Protein AF-A0A210R244-F1 (afdb_monomer)

Sequence (212 aa):
MIRLSGTNVIRLLCTNVISLSGTIVIRLSGTNIIRLSGTKTLSLSGTNEISMSGTKVSRLSDTKVIRLSSTNVIRLSGTNAKRLSRTKVKRLSGTNVISLSGTNVIRLSGTNAISLSGTNVISLSGTKVIRLSGTNEISLSGTNVIRLSGTNAISLSGTNVISLSGTNVISLSGTKVIRLSGTNVISLSGTNVISLSGTKVIRLSGTNVFSL

Foldseek 3Di:
DDEDEEEDEDEDEDEDEDAYEEEYEYEYEDEYEYEYEYEYEYEYEYEYEYEYEDEYEYEYEEEYEYEYEYEYEYEYEYEYEYDYEEEYEYEYEEEYEEEYEEEYEDEYEYAYEYAYEYEYEYAYEEEYEYHYEYEYEEEYEYEYEEEYEEEYEEEYEYAYEYEYEYEYEYEYEEHYEYEDYYAYEYEDEYAYEYEDDYHYDYHDDYHYHYDD

Nearest PDB structures (foldseek):
  8vbb-assembly1_A  TM=2.930E-01  e=1.837E+00  Escherichia coli ETEC H10407
  5awg-assembly2_F  TM=1.358E-01  e=2.195E+00  Escherichia coli K-12

Organism: Mizuhopecten yessoensis (NCBI:txid6573)

Mean predicted aligned error: 9.53 Å

InterPro domains:
  IPR032675 Leucine-rich repeat domain superfamily [G3DSA:3.80.10.10] (1-212)

Structure (mmCIF, N/CA/C/O backbone):
data_AF-A0A210R244-F1
#
_entry.id   AF-A0A210R244-F1
#
loop_
_atom_site.group_PDB
_atom_site.id
_atom_site.type_symbol
_atom_site.label_atom_id
_atom_site.label_alt_id
_atom_site.label_comp_id
_atom_site.label_asym_id
_atom_site.label_entity_id
_atom_site.label_seq_id
_atom_site.pdbx_PDB_ins_code
_atom_site.Cartn_x
_atom_site.Cartn_y
_atom_site.Cartn_z
_atom_site.occupancy
_atom_site.B_iso_or_equiv
_atom_site.auth_seq_id
_atom_site.auth_comp_id
_atom_site.auth_asym_id
_atom_site.auth_atom_id
_atom_site.pdbx_PDB_model_num
ATOM 1 N N . MET A 1 1 ? 21.978 -1.835 -33.613 1.00 59.47 1 MET A N 1
ATOM 2 C CA . MET A 1 1 ? 21.879 -0.954 -32.422 1.00 59.47 1 MET A CA 1
ATOM 3 C C . MET A 1 1 ? 21.485 0.437 -32.893 1.00 59.47 1 MET A C 1
ATOM 5 O O . MET A 1 1 ? 22.191 0.973 -33.732 1.00 59.47 1 MET A O 1
ATOM 9 N N . ILE A 1 2 ? 20.385 1.015 -32.396 1.00 67.06 2 ILE A N 1
ATOM 10 C CA . ILE A 1 2 ? 19.947 2.365 -32.810 1.00 67.06 2 ILE A CA 1
ATOM 11 C C . ILE A 1 2 ? 20.332 3.380 -31.723 1.00 67.06 2 ILE A C 1
ATOM 13 O O . ILE A 1 2 ? 19.931 3.225 -30.562 1.00 67.06 2 ILE A O 1
ATOM 17 N N . ARG A 1 3 ? 21.113 4.407 -32.095 1.00 71.50 3 ARG A N 1
ATOM 18 C CA . ARG A 1 3 ? 21.523 5.527 -31.228 1.00 71.50 3 ARG A CA 1
ATOM 19 C C . ARG A 1 3 ? 21.078 6.842 -31.860 1.00 71.50 3 ARG A C 1
ATOM 21 O O . ARG A 1 3 ? 21.504 7.143 -32.964 1.00 71.50 3 ARG A O 1
ATOM 28 N N . LEU A 1 4 ? 20.235 7.608 -31.166 1.00 64.06 4 LEU A N 1
ATOM 29 C CA . LEU A 1 4 ? 19.771 8.920 -31.638 1.00 64.06 4 LEU A CA 1
ATOM 30 C C . LEU A 1 4 ? 19.843 9.951 -30.506 1.00 64.06 4 LEU A C 1
ATOM 32 O O . LEU A 1 4 ? 19.564 9.624 -29.342 1.00 64.06 4 LEU A O 1
ATOM 36 N N . SER A 1 5 ? 20.194 11.183 -30.873 1.00 70.94 5 SER A N 1
ATOM 37 C CA . SER A 1 5 ? 20.272 12.360 -30.001 1.00 70.94 5 SER A CA 1
ATOM 38 C C . SER A 1 5 ? 19.472 13.530 -30.579 1.00 70.94 5 SER A C 1
ATOM 40 O O . SER A 1 5 ? 19.342 13.646 -31.794 1.00 70.94 5 SER A O 1
ATOM 42 N N . GLY A 1 6 ? 18.944 14.399 -29.713 1.00 64.19 6 GLY A N 1
ATOM 43 C CA . GLY A 1 6 ? 18.157 15.576 -30.111 1.00 64.19 6 GLY A CA 1
ATOM 44 C C . GLY A 1 6 ? 16.644 15.328 -30.123 1.00 64.19 6 GLY A C 1
ATOM 45 O O . GLY A 1 6 ? 16.166 14.356 -29.527 1.00 64.19 6 GLY A O 1
ATOM 46 N N . THR A 1 7 ? 15.887 16.212 -30.779 1.00 63.19 7 THR A N 1
ATOM 47 C CA . THR A 1 7 ? 14.422 16.110 -30.884 1.00 63.19 7 THR A CA 1
ATOM 48 C C . THR A 1 7 ? 14.038 15.133 -31.985 1.00 63.19 7 THR A C 1
ATOM 50 O O . THR A 1 7 ? 14.239 15.419 -33.158 1.00 63.19 7 THR A O 1
ATOM 53 N N . ASN A 1 8 ? 13.492 13.974 -31.612 1.00 61.41 8 ASN A N 1
ATOM 54 C CA . ASN A 1 8 ? 13.154 12.915 -32.565 1.00 61.41 8 ASN A CA 1
ATOM 55 C C . ASN A 1 8 ? 11.720 12.397 -32.351 1.00 61.41 8 ASN A C 1
ATOM 57 O O . ASN A 1 8 ? 11.258 12.263 -31.212 1.00 61.41 8 ASN A O 1
ATOM 61 N N . VAL A 1 9 ? 11.042 12.039 -33.445 1.00 64.19 9 VAL A N 1
ATOM 62 C CA . VAL A 1 9 ? 9.780 11.280 -33.438 1.00 64.19 9 VAL A CA 1
ATOM 63 C C . VAL A 1 9 ? 10.028 9.965 -34.160 1.00 64.19 9 VAL A C 1
ATOM 65 O O . VAL A 1 9 ? 10.388 9.959 -35.332 1.00 64.19 9 VAL A O 1
ATOM 68 N N . ILE A 1 10 ? 9.896 8.843 -33.449 1.00 63.22 10 ILE A N 1
ATOM 69 C CA . ILE A 1 10 ? 10.328 7.535 -33.961 1.00 63.22 10 ILE A CA 1
ATOM 70 C C . ILE A 1 10 ? 9.207 6.506 -33.808 1.00 63.22 10 ILE A C 1
ATOM 72 O O . ILE A 1 10 ? 8.622 6.351 -32.729 1.00 63.22 10 ILE A O 1
ATOM 76 N N . ARG A 1 11 ? 8.963 5.749 -34.884 1.00 66.62 11 ARG A N 1
ATOM 77 C CA . ARG A 1 11 ? 8.118 4.552 -34.894 1.00 66.62 11 ARG A CA 1
ATOM 78 C C . ARG A 1 11 ? 8.939 3.370 -35.391 1.00 66.62 11 ARG A C 1
ATOM 80 O O . ARG A 1 11 ? 9.412 3.389 -36.519 1.00 66.62 11 ARG A O 1
ATOM 87 N N . LEU A 1 12 ? 9.081 2.345 -34.558 1.00 61.25 12 LEU A N 1
ATOM 88 C CA . LEU A 1 12 ? 9.761 1.105 -34.929 1.00 61.25 12 LEU A CA 1
ATOM 89 C C . LEU A 1 12 ? 8.856 -0.081 -34.601 1.00 61.25 12 LEU A C 1
ATOM 91 O O . LEU A 1 12 ? 8.240 -0.131 -33.534 1.00 61.25 12 LEU A O 1
ATOM 95 N N . LEU A 1 13 ? 8.788 -1.020 -35.539 1.00 57.28 13 LEU A N 1
ATOM 96 C CA . LEU A 1 13 ? 8.117 -2.306 -35.404 1.00 57.28 13 LEU A CA 1
ATOM 97 C C . LEU A 1 13 ? 9.195 -3.363 -35.645 1.00 57.28 13 LEU A C 1
ATOM 99 O O . LEU A 1 13 ? 9.576 -3.483 -36.798 1.00 57.28 13 LEU A O 1
ATOM 103 N N . CYS A 1 14 ? 9.746 -4.002 -34.599 1.00 52.84 14 CYS A N 1
ATOM 104 C CA . CYS A 1 14 ? 10.651 -5.179 -34.634 1.00 52.84 14 CYS A CA 1
ATOM 105 C C . CYS A 1 14 ? 11.379 -5.361 -33.282 1.00 52.84 14 CYS A C 1
ATOM 107 O O . CYS A 1 14 ? 11.346 -4.465 -32.435 1.00 52.84 14 CYS A O 1
ATOM 109 N N . THR A 1 15 ? 12.092 -6.484 -33.114 1.00 57.12 15 THR A N 1
ATOM 110 C CA . THR A 1 15 ? 13.037 -6.719 -32.008 1.00 57.12 15 THR A CA 1
ATOM 111 C C . THR A 1 15 ? 14.215 -5.756 -32.087 1.00 57.12 15 THR A C 1
ATOM 113 O O . THR A 1 15 ? 14.979 -5.794 -33.048 1.00 57.12 15 THR A O 1
ATOM 116 N N . ASN A 1 16 ? 14.384 -4.892 -31.084 1.00 63.84 16 ASN A N 1
ATOM 117 C CA . ASN A 1 16 ? 15.417 -3.859 -31.124 1.00 63.84 16 ASN A CA 1
ATOM 118 C C . ASN A 1 16 ? 16.119 -3.643 -29.774 1.00 63.84 16 ASN A C 1
ATOM 120 O O . ASN A 1 16 ? 15.507 -3.685 -28.703 1.00 63.84 16 ASN A O 1
ATOM 124 N N . VAL A 1 17 ? 17.411 -3.299 -29.851 1.00 66.81 17 VAL A N 1
ATOM 125 C CA . VAL A 1 17 ? 18.184 -2.697 -28.751 1.00 66.81 17 VAL A CA 1
ATOM 126 C C . VAL A 1 17 ? 18.377 -1.214 -29.050 1.00 66.81 17 VAL A C 1
ATOM 128 O O . VAL A 1 17 ? 19.034 -0.840 -30.032 1.00 66.81 17 VAL A O 1
ATOM 131 N N . ILE A 1 18 ? 17.783 -0.369 -28.205 1.00 68.62 18 ILE A N 1
ATOM 132 C CA . ILE A 1 18 ? 17.619 1.061 -28.480 1.00 68.62 18 ILE A CA 1
ATOM 133 C C . ILE A 1 18 ? 18.186 1.907 -27.330 1.00 68.62 18 ILE A C 1
ATOM 135 O O . ILE A 1 18 ? 17.798 1.753 -26.168 1.00 68.62 18 ILE A O 1
ATOM 139 N N . SER A 1 19 ? 19.073 2.854 -27.663 1.00 71.25 19 SER A N 1
ATOM 140 C CA . SER A 1 19 ? 19.657 3.812 -26.715 1.00 71.25 19 SER A CA 1
ATOM 141 C C . SER A 1 19 ? 19.424 5.241 -27.189 1.00 71.25 19 SER A C 1
ATOM 143 O O . SER A 1 19 ? 19.958 5.645 -28.216 1.00 71.25 19 SER A O 1
ATOM 145 N N . LEU A 1 20 ? 18.672 6.034 -26.424 1.00 67.62 20 LEU A N 1
ATOM 146 C CA . LEU A 1 20 ? 18.251 7.364 -26.876 1.00 67.62 20 LEU A CA 1
ATOM 147 C C . LEU A 1 20 ? 18.461 8.445 -25.810 1.00 67.62 20 LEU A C 1
ATOM 149 O O . LEU A 1 20 ? 18.115 8.227 -24.640 1.00 67.62 20 LEU A O 1
ATOM 153 N N . SER A 1 21 ? 18.879 9.644 -26.226 1.00 70.88 21 SER A N 1
ATOM 154 C CA . SER A 1 21 ? 19.072 10.831 -25.370 1.00 70.88 21 SER A CA 1
ATOM 155 C C . SER A 1 21 ? 18.384 12.084 -25.940 1.00 70.88 21 SER A C 1
ATOM 157 O O . SER A 1 21 ? 18.315 12.259 -27.151 1.00 70.88 21 SER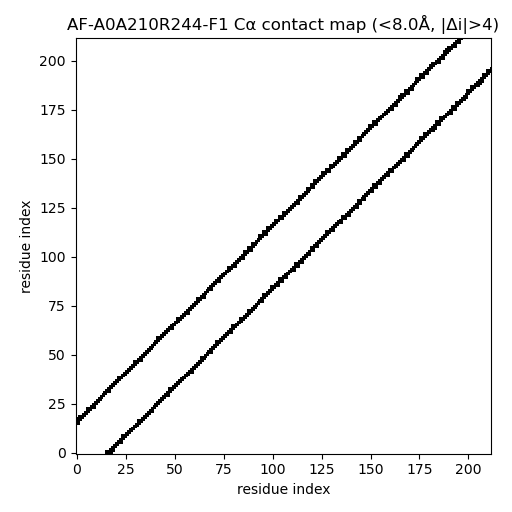 A O 1
ATOM 159 N N . GLY A 1 22 ? 17.856 12.954 -25.070 1.00 62.56 22 GLY A N 1
ATOM 160 C CA . GLY A 1 22 ? 17.167 14.199 -25.464 1.00 62.56 22 GLY A CA 1
ATOM 161 C C . GLY A 1 22 ? 15.642 14.151 -25.301 1.00 62.56 22 GLY A C 1
ATOM 162 O O . GLY A 1 22 ? 15.122 13.277 -24.594 1.00 62.56 22 GLY A O 1
ATOM 163 N N . THR A 1 23 ? 14.934 15.090 -25.939 1.00 61.19 23 THR A N 1
ATOM 164 C CA . THR A 1 23 ? 13.462 15.187 -25.925 1.00 61.19 23 THR A CA 1
ATOM 165 C C . THR A 1 23 ? 12.872 14.331 -27.035 1.00 61.19 23 THR A C 1
A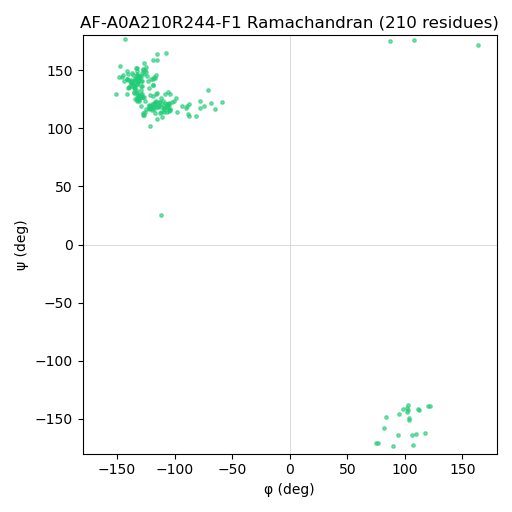TOM 167 O O . THR A 1 23 ? 13.052 14.628 -28.209 1.00 61.19 23 THR A O 1
ATOM 170 N N . ILE A 1 24 ? 12.200 13.231 -26.689 1.00 60.50 24 ILE A N 1
ATOM 171 C CA . ILE A 1 24 ? 11.782 12.238 -27.691 1.00 60.50 24 ILE A CA 1
ATOM 172 C C . ILE A 1 24 ? 10.373 11.724 -27.401 1.00 60.50 24 ILE A C 1
ATOM 174 O O . ILE A 1 24 ? 10.067 11.370 -26.257 1.00 60.50 24 ILE A O 1
ATOM 178 N N . VAL A 1 25 ? 9.559 11.626 -28.457 1.00 62.47 25 VAL A N 1
ATOM 179 C CA . VAL A 1 25 ? 8.246 10.965 -28.464 1.00 62.47 25 VAL A CA 1
ATOM 180 C C . VAL A 1 25 ? 8.363 9.665 -29.256 1.00 62.47 25 VAL A C 1
ATOM 182 O O . VAL A 1 25 ? 8.763 9.678 -30.420 1.00 62.47 25 VAL A O 1
ATOM 185 N N . ILE A 1 26 ? 8.052 8.526 -28.628 1.00 65.56 26 ILE A N 1
ATOM 186 C CA . ILE A 1 26 ? 8.254 7.210 -29.259 1.00 65.56 26 ILE A CA 1
ATOM 187 C C . ILE A 1 26 ? 7.056 6.297 -29.041 1.00 65.56 26 ILE A C 1
ATOM 189 O O . ILE A 1 26 ? 6.529 6.186 -27.926 1.00 65.56 26 ILE A O 1
ATOM 193 N N . ARG A 1 27 ? 6.697 5.577 -30.110 1.00 64.69 27 ARG A N 1
ATOM 194 C CA . ARG A 1 27 ? 5.807 4.417 -30.068 1.00 64.69 27 ARG A CA 1
ATOM 195 C C . ARG A 1 27 ? 6.549 3.171 -30.550 1.00 64.69 27 ARG A C 1
ATOM 197 O O . ARG A 1 27 ? 6.986 3.135 -31.698 1.00 64.69 27 ARG A O 1
ATOM 204 N N . LEU A 1 28 ? 6.668 2.163 -29.682 1.00 64.31 28 LEU A N 1
ATOM 205 C CA . LEU A 1 28 ? 7.272 0.864 -30.020 1.00 64.31 28 LEU A CA 1
ATOM 206 C C . LEU A 1 28 ? 6.304 -0.284 -29.715 1.00 64.31 28 LEU A C 1
ATOM 208 O O . LEU A 1 28 ? 5.525 -0.224 -28.754 1.00 64.31 28 LEU A O 1
ATOM 212 N N . SER A 1 29 ? 6.396 -1.344 -30.510 1.00 66.06 29 SER A N 1
ATOM 213 C CA . SER A 1 29 ? 5.729 -2.624 -30.264 1.00 66.06 29 SER A CA 1
ATOM 214 C C . SER A 1 29 ? 6.679 -3.788 -30.545 1.00 66.06 29 SER A C 1
ATOM 216 O O . SER A 1 29 ? 7.524 -3.688 -31.435 1.00 66.06 29 SER A O 1
ATOM 218 N N . GLY A 1 30 ? 6.527 -4.882 -29.797 1.00 63.78 30 GLY A N 1
ATOM 219 C CA . GLY A 1 30 ? 7.364 -6.084 -29.899 1.00 63.78 30 GLY A CA 1
ATOM 220 C C . GLY A 1 30 ? 8.288 -6.263 -28.692 1.00 63.78 30 GLY A C 1
ATOM 221 O O . GLY A 1 30 ? 8.067 -5.645 -27.647 1.00 63.78 30 GLY A O 1
ATOM 222 N N . THR A 1 31 ? 9.315 -7.105 -28.833 1.00 62.22 31 THR A N 1
ATOM 223 C CA . THR A 1 31 ? 10.288 -7.390 -27.767 1.00 62.22 31 THR A CA 1
ATOM 224 C C . THR A 1 31 ? 11.447 -6.400 -27.816 1.00 62.22 31 THR A C 1
ATOM 226 O O . THR A 1 31 ? 12.228 -6.424 -28.764 1.00 62.22 31 THR A O 1
ATOM 229 N N . ASN A 1 32 ? 11.587 -5.520 -26.818 1.00 62.31 32 ASN A N 1
ATOM 230 C CA . ASN A 1 32 ? 12.643 -4.499 -26.838 1.00 62.31 32 ASN A CA 1
ATOM 231 C C . ASN A 1 32 ? 13.416 -4.386 -25.520 1.00 62.31 32 ASN A C 1
ATOM 233 O O . ASN A 1 32 ? 12.845 -4.466 -24.428 1.00 62.31 32 ASN A O 1
ATOM 237 N N . ILE A 1 33 ? 14.709 -4.072 -25.649 1.00 65.31 33 ILE A N 1
ATOM 238 C CA . ILE A 1 33 ? 15.571 -3.627 -24.547 1.00 65.31 33 ILE A CA 1
ATOM 239 C C . ILE A 1 33 ? 15.875 -2.144 -24.760 1.00 65.31 33 ILE A C 1
ATOM 241 O O . ILE A 1 33 ? 16.491 -1.744 -25.754 1.00 65.31 33 ILE A O 1
ATOM 245 N N . ILE A 1 34 ? 15.404 -1.308 -23.833 1.00 66.31 34 ILE A N 1
ATOM 246 C CA . ILE A 1 34 ? 15.319 0.140 -24.036 1.00 66.31 34 ILE A CA 1
ATOM 247 C C . ILE A 1 34 ? 16.038 0.900 -22.914 1.00 66.31 34 ILE A C 1
ATOM 249 O O . ILE A 1 34 ? 15.671 0.811 -21.736 1.00 66.31 34 ILE A O 1
ATOM 253 N N . ARG A 1 35 ? 17.009 1.747 -23.291 1.00 65.44 35 ARG A N 1
ATOM 254 C CA . ARG A 1 35 ? 17.695 2.679 -22.379 1.00 65.44 35 ARG A CA 1
ATOM 255 C C . ARG A 1 35 ? 17.441 4.133 -22.776 1.00 65.44 35 ARG A C 1
ATOM 257 O O . ARG A 1 35 ? 17.765 4.557 -23.885 1.00 65.44 35 ARG A O 1
ATOM 264 N N . LEU A 1 36 ? 16.871 4.919 -21.857 1.00 65.69 36 LEU A N 1
ATOM 265 C CA . LEU A 1 36 ? 16.420 6.292 -22.136 1.00 65.69 36 LEU A CA 1
ATOM 266 C C . LEU A 1 36 ? 16.905 7.312 -21.095 1.00 65.69 36 LEU A C 1
ATOM 268 O O . LEU A 1 36 ? 16.535 7.206 -19.922 1.00 65.69 36 LEU A O 1
ATOM 272 N N . SER A 1 37 ? 17.568 8.385 -21.538 1.00 64.12 37 SER A N 1
ATOM 273 C CA . SER A 1 37 ? 17.882 9.587 -20.733 1.00 64.12 37 SER A CA 1
ATOM 274 C C . SER A 1 37 ? 17.224 10.857 -21.310 1.00 64.12 37 SER A C 1
ATOM 276 O O . SER A 1 37 ? 17.083 10.963 -22.527 1.00 64.12 37 SER A O 1
ATOM 278 N N . GLY A 1 38 ? 16.780 11.792 -20.455 1.00 59.50 38 GLY A N 1
ATOM 279 C CA . GLY A 1 38 ? 16.117 13.059 -20.849 1.00 59.50 38 GLY A CA 1
ATOM 280 C C . GLY A 1 38 ? 14.599 13.104 -20.588 1.00 59.50 38 GLY A C 1
ATOM 281 O O . GLY A 1 38 ? 14.066 12.189 -19.959 1.00 59.50 38 GLY A O 1
ATOM 282 N N . THR A 1 39 ? 13.899 14.144 -21.058 1.00 50.66 39 THR A N 1
ATOM 283 C CA . THR A 1 39 ? 12.434 14.325 -20.901 1.00 50.66 39 THR A CA 1
ATOM 284 C C . THR A 1 39 ? 11.679 13.639 -22.036 1.00 50.66 39 THR A C 1
ATOM 286 O O . THR A 1 39 ? 11.934 13.926 -23.201 1.00 50.66 39 THR A O 1
ATOM 289 N N . LYS A 1 40 ? 10.784 12.686 -21.735 1.00 62.34 40 LYS A N 1
ATOM 290 C CA . LYS A 1 40 ? 10.164 11.833 -22.775 1.00 62.34 40 LYS A CA 1
ATOM 291 C C . LYS A 1 40 ? 8.710 11.475 -22.490 1.00 62.34 40 LYS A C 1
ATOM 293 O O . LYS A 1 40 ? 8.353 11.203 -21.339 1.00 62.34 40 LYS A O 1
ATOM 298 N N . THR A 1 41 ? 7.921 11.363 -23.558 1.00 57.31 41 THR A N 1
ATOM 299 C CA . THR A 1 41 ? 6.603 10.713 -23.570 1.00 57.31 41 THR A CA 1
ATOM 300 C C . THR A 1 41 ? 6.704 9.391 -24.328 1.00 57.31 41 THR A C 1
ATOM 302 O O . THR A 1 41 ? 7.281 9.310 -25.413 1.00 57.31 41 THR A O 1
ATOM 305 N N . LEU A 1 42 ? 6.207 8.314 -23.714 1.00 64.19 42 LEU A N 1
ATOM 306 C CA . LEU A 1 42 ? 6.444 6.959 -24.211 1.00 64.19 42 LEU A CA 1
ATOM 307 C C . LEU A 1 42 ? 5.171 6.110 -24.205 1.00 64.19 42 LEU A C 1
ATOM 309 O O . LEU A 1 42 ? 4.501 5.992 -23.172 1.00 64.19 42 LEU A O 1
ATOM 313 N N . SER A 1 43 ? 4.891 5.468 -25.342 1.00 62.41 43 SER A N 1
ATOM 314 C CA . SER A 1 43 ? 3.864 4.433 -25.470 1.00 62.41 43 SER A CA 1
ATOM 315 C C . SER A 1 43 ? 4.488 3.131 -25.973 1.00 62.41 43 SER A C 1
ATOM 317 O O . SER A 1 43 ? 5.041 3.092 -27.069 1.00 62.41 43 SER A O 1
ATOM 319 N N . LEU A 1 44 ? 4.420 2.068 -25.163 1.00 62.72 44 LEU A N 1
ATOM 320 C CA . LEU A 1 44 ? 4.968 0.752 -25.522 1.00 62.72 44 LEU A CA 1
ATOM 321 C C . LEU A 1 44 ? 3.932 -0.352 -25.337 1.00 62.72 44 LEU A C 1
ATOM 323 O O . LEU A 1 44 ? 3.259 -0.390 -24.301 1.00 62.72 44 LEU A O 1
ATOM 327 N N . SER A 1 45 ? 3.928 -1.302 -26.265 1.00 60.28 45 SER A N 1
ATOM 328 C CA . SER A 1 45 ? 3.193 -2.576 -26.193 1.00 60.28 45 SER A CA 1
ATOM 329 C C . SER A 1 45 ? 4.153 -3.759 -26.391 1.00 60.28 45 SER A C 1
ATOM 331 O O . SER A 1 45 ? 5.215 -3.585 -26.991 1.00 60.28 45 SER A O 1
ATOM 333 N N . GLY A 1 46 ? 3.825 -4.931 -25.841 1.00 58.50 46 GLY A N 1
ATOM 334 C CA . GLY A 1 46 ? 4.672 -6.135 -25.876 1.00 58.50 46 GLY A CA 1
ATOM 335 C C . GLY A 1 46 ? 5.661 -6.277 -24.705 1.00 58.50 46 GLY A C 1
ATOM 336 O O . GLY A 1 46 ? 5.644 -5.489 -23.750 1.00 58.50 46 GLY A O 1
ATOM 337 N N . THR A 1 47 ? 6.537 -7.285 -24.778 1.00 56.31 47 THR A N 1
ATOM 338 C CA . THR A 1 47 ? 7.500 -7.641 -23.717 1.00 56.31 47 THR A CA 1
ATOM 339 C C . THR A 1 47 ? 8.701 -6.704 -23.722 1.00 56.31 47 THR A C 1
ATOM 341 O O . THR A 1 47 ? 9.436 -6.634 -24.701 1.00 56.31 47 THR A O 1
ATOM 344 N N . ASN A 1 48 ? 8.922 -5.951 -22.643 1.00 59.56 48 ASN A N 1
ATOM 345 C CA . ASN A 1 48 ? 9.986 -4.943 -22.632 1.00 59.56 48 ASN A CA 1
ATOM 346 C C . ASN A 1 48 ? 10.781 -4.921 -21.322 1.00 59.56 48 ASN A C 1
ATOM 348 O O . ASN A 1 48 ? 10.199 -4.912 -20.231 1.00 59.56 48 ASN A O 1
ATOM 352 N N . GLU A 1 49 ? 12.100 -4.776 -21.453 1.00 61.69 49 GLU A N 1
ATOM 353 C CA . GLU A 1 49 ? 13.000 -4.402 -20.362 1.00 61.69 49 GLU A CA 1
ATOM 354 C C . GLU A 1 49 ? 13.422 -2.942 -20.513 1.00 61.69 49 GLU A C 1
ATOM 356 O O . GLU A 1 49 ? 13.981 -2.527 -21.533 1.00 61.69 49 GLU A O 1
ATOM 361 N N . ILE A 1 50 ? 13.105 -2.128 -19.502 1.00 65.00 50 ILE A N 1
ATOM 362 C CA . ILE A 1 50 ? 13.180 -0.673 -19.636 1.00 65.00 50 ILE A CA 1
ATOM 363 C C . ILE A 1 50 ? 13.942 -0.049 -18.464 1.00 65.00 50 ILE A C 1
ATOM 365 O O . ILE A 1 50 ? 13.541 -0.155 -17.300 1.00 65.00 50 ILE A O 1
ATOM 369 N N . SER A 1 51 ? 15.000 0.698 -18.794 1.00 64.62 51 SER A N 1
ATOM 370 C CA . SER A 1 51 ? 15.760 1.527 -17.853 1.00 64.62 51 SER A CA 1
ATOM 371 C C . SER A 1 51 ? 15.689 3.003 -18.245 1.00 64.62 51 SER A C 1
ATOM 373 O O . SER A 1 51 ? 16.103 3.390 -19.343 1.00 64.62 51 SER A O 1
ATOM 375 N N . MET A 1 52 ? 15.194 3.859 -17.342 1.00 65.19 52 MET A N 1
ATOM 376 C CA . MET A 1 52 ? 14.941 5.276 -17.654 1.00 65.19 52 MET A CA 1
ATOM 377 C C . MET A 1 52 ? 15.399 6.237 -16.537 1.00 65.19 52 MET A C 1
ATOM 379 O O . MET A 1 52 ? 15.146 5.986 -15.359 1.00 65.19 52 MET A O 1
ATOM 383 N N . SER A 1 53 ? 15.979 7.388 -16.923 1.00 62.34 53 SER A N 1
ATOM 384 C CA . SER A 1 53 ? 16.322 8.531 -16.040 1.00 62.34 53 SER A CA 1
ATOM 385 C C . SER A 1 53 ? 15.829 9.892 -16.590 1.00 62.34 53 SER A C 1
ATOM 387 O O . SER A 1 53 ? 15.842 10.091 -17.806 1.00 62.34 53 SER A O 1
ATOM 389 N N . GLY A 1 54 ? 15.368 10.813 -15.727 1.00 58.09 54 GLY A N 1
ATOM 390 C CA . GLY A 1 54 ? 14.755 12.121 -16.089 1.00 58.09 54 GLY A CA 1
ATOM 391 C C . GLY A 1 54 ? 13.227 12.204 -15.863 1.00 58.09 54 GLY A C 1
ATOM 392 O O . GLY A 1 54 ? 12.628 11.199 -15.484 1.00 58.09 54 GLY A O 1
ATOM 393 N N . THR A 1 55 ? 12.585 13.360 -16.073 1.00 52.44 55 THR A N 1
ATOM 394 C CA . THR A 1 55 ? 11.128 13.577 -15.849 1.00 52.44 55 THR A CA 1
ATOM 395 C C . THR A 1 55 ? 10.280 13.002 -16.985 1.00 52.44 55 THR A C 1
ATOM 397 O O . THR A 1 55 ? 10.527 13.334 -18.146 1.00 52.44 55 THR A O 1
ATOM 400 N N . LYS A 1 56 ? 9.317 12.103 -16.697 1.00 63.03 56 LYS A N 1
ATOM 401 C CA . LYS A 1 56 ? 8.610 11.353 -17.765 1.00 63.03 56 LYS A CA 1
ATOM 402 C C . LYS A 1 56 ? 7.148 11.002 -17.479 1.00 63.03 56 LYS A C 1
ATOM 404 O O . LYS A 1 56 ? 6.745 10.774 -16.334 1.00 63.03 56 LYS A O 1
ATOM 409 N N . VAL A 1 57 ? 6.396 10.855 -18.576 1.00 55.94 57 VAL A N 1
ATOM 410 C CA . VAL A 1 57 ? 5.033 10.300 -18.629 1.00 55.94 57 VAL A CA 1
ATOM 411 C C . VAL A 1 57 ? 5.047 9.052 -19.511 1.00 55.94 57 VAL A C 1
ATOM 413 O O . VAL A 1 57 ? 5.551 9.078 -20.636 1.00 55.94 57 VAL A O 1
ATOM 416 N N . SER A 1 58 ? 4.538 7.924 -19.013 1.00 63.44 58 SER A N 1
ATOM 417 C CA . SER A 1 58 ? 4.564 6.663 -19.772 1.00 63.44 58 SER A CA 1
ATOM 418 C C . SER A 1 58 ? 3.276 5.854 -19.637 1.00 63.44 58 SER A C 1
ATOM 420 O O . SER A 1 58 ? 2.761 5.654 -18.531 1.00 63.44 58 SER A O 1
ATOM 422 N N . ARG A 1 59 ? 2.796 5.340 -20.778 1.00 58.88 59 ARG A N 1
ATOM 423 C CA . ARG A 1 59 ? 1.682 4.389 -20.882 1.00 58.88 59 ARG A CA 1
ATOM 424 C C . ARG A 1 59 ? 2.196 3.080 -21.465 1.00 58.88 59 ARG A C 1
ATOM 426 O O . ARG A 1 59 ? 2.757 3.057 -22.556 1.00 58.88 59 ARG A O 1
ATOM 433 N N . LEU A 1 60 ? 1.991 1.992 -20.739 1.00 62.28 60 LEU A N 1
ATOM 434 C CA . LEU A 1 60 ? 2.611 0.708 -21.043 1.00 62.28 60 LEU A CA 1
ATOM 435 C C . LEU A 1 60 ? 1.604 -0.428 -20.781 1.00 62.28 60 LEU A C 1
ATOM 437 O O . LEU A 1 60 ? 1.023 -0.477 -19.699 1.00 62.28 60 LEU A O 1
ATOM 441 N N . SER A 1 61 ? 1.418 -1.330 -21.743 1.00 59.34 61 SER A N 1
ATOM 442 C CA . SER A 1 61 ? 0.639 -2.577 -21.601 1.00 59.34 61 SER A CA 1
ATOM 443 C C . SER A 1 61 ? 1.546 -3.814 -21.553 1.00 59.34 61 SER A C 1
ATOM 445 O O . SER A 1 61 ? 2.700 -3.710 -21.959 1.00 59.34 61 SER A O 1
ATOM 447 N N . ASP A 1 62 ? 1.036 -4.965 -21.119 1.00 65.94 62 ASP A N 1
ATOM 448 C CA . ASP A 1 62 ? 1.688 -6.287 -21.242 1.00 65.94 62 ASP A CA 1
ATOM 449 C C . ASP A 1 62 ? 2.857 -6.524 -20.255 1.00 65.94 62 ASP A C 1
ATOM 451 O O . ASP A 1 62 ? 3.019 -5.772 -19.291 1.00 65.94 62 ASP A O 1
ATOM 455 N N . THR A 1 63 ? 3.625 -7.609 -20.427 1.00 54.44 63 THR A N 1
ATOM 456 C CA . THR A 1 63 ? 4.636 -8.078 -19.454 1.00 54.44 63 THR A CA 1
ATOM 457 C C . THR A 1 63 ? 5.899 -7.218 -19.442 1.00 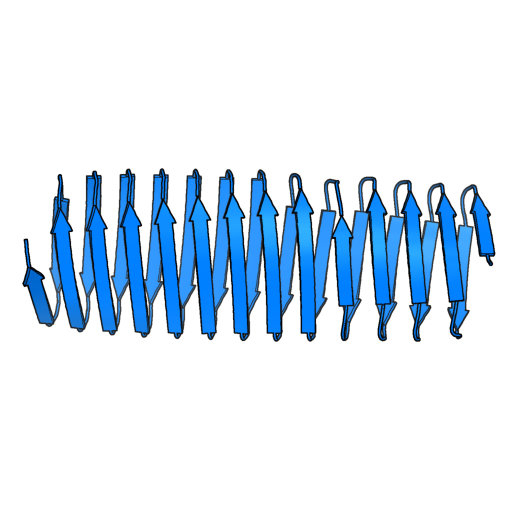54.44 63 THR A C 1
ATOM 459 O O . THR A 1 63 ? 6.590 -7.114 -20.460 1.00 54.44 63 THR A O 1
ATOM 462 N N . LYS A 1 64 ? 6.235 -6.594 -18.300 1.00 62.88 64 LYS A N 1
ATOM 463 C CA . LYS A 1 64 ? 7.372 -5.650 -18.230 1.00 62.88 64 LYS A CA 1
ATOM 464 C C . LYS A 1 64 ? 8.198 -5.715 -16.949 1.00 62.88 64 LYS A C 1
ATOM 466 O O . LYS A 1 64 ? 7.665 -5.774 -15.837 1.00 62.88 64 LYS A O 1
ATOM 471 N N . VAL A 1 65 ? 9.511 -5.541 -17.118 1.00 58.97 65 VAL A N 1
ATOM 472 C CA . VAL A 1 65 ? 10.467 -5.265 -16.035 1.00 58.97 65 VAL A CA 1
ATOM 473 C C . VAL A 1 65 ? 10.963 -3.829 -16.173 1.00 58.97 65 VAL A C 1
ATOM 475 O O . VAL A 1 65 ? 11.508 -3.433 -17.205 1.00 58.97 65 VAL A O 1
ATOM 478 N N . ILE A 1 66 ? 10.725 -3.007 -15.145 1.00 65.75 66 ILE A N 1
ATOM 479 C CA . ILE A 1 66 ? 10.946 -1.558 -15.235 1.00 65.75 66 ILE A CA 1
ATOM 480 C C . ILE A 1 66 ? 11.756 -1.039 -14.045 1.00 65.75 66 ILE A C 1
ATOM 482 O O . ILE A 1 66 ? 11.333 -1.144 -12.887 1.00 65.75 66 ILE A O 1
ATOM 486 N N . ARG A 1 67 ? 12.870 -0.357 -14.344 1.00 59.66 67 ARG A N 1
ATOM 487 C CA . ARG A 1 67 ? 13.707 0.347 -13.360 1.00 59.66 67 ARG A CA 1
ATOM 488 C C . ARG A 1 67 ? 13.777 1.844 -13.670 1.00 59.66 67 ARG A C 1
ATOM 490 O O . ARG A 1 67 ? 14.253 2.237 -14.733 1.00 59.66 67 ARG A O 1
ATOM 497 N N . LEU A 1 68 ? 13.340 2.692 -12.730 1.00 62.41 68 LEU A N 1
ATOM 498 C CA . LEU A 1 68 ? 13.339 4.161 -12.901 1.00 62.41 68 LEU A CA 1
ATOM 499 C C . LEU A 1 68 ? 13.856 4.888 -11.655 1.00 62.41 68 LEU A C 1
ATOM 501 O O . LEU A 1 68 ? 13.398 4.626 -10.539 1.00 62.41 68 LEU A O 1
ATOM 505 N N . SER A 1 69 ? 14.729 5.872 -11.858 1.00 57.56 69 SER A N 1
ATOM 506 C CA . SER A 1 69 ? 15.394 6.643 -10.794 1.00 57.56 69 SER A CA 1
ATOM 507 C C . SER A 1 69 ? 14.963 8.122 -10.714 1.00 57.56 69 SER A C 1
ATOM 509 O O . SER A 1 69 ? 15.726 8.968 -10.252 1.00 57.56 69 SER A O 1
ATOM 511 N N . SER A 1 70 ? 13.754 8.470 -11.167 1.00 62.03 70 SER A N 1
ATOM 512 C CA . SER A 1 70 ? 13.312 9.868 -11.353 1.00 62.03 70 SER A CA 1
ATOM 513 C C . SER A 1 70 ? 11.833 10.129 -11.008 1.00 62.03 70 SER A C 1
ATOM 515 O O . SER A 1 70 ? 11.099 9.187 -10.694 1.00 62.03 70 SER A O 1
ATOM 517 N N . THR A 1 71 ? 11.383 11.390 -11.092 1.00 53.88 71 THR A N 1
ATOM 518 C CA . THR A 1 71 ? 9.968 11.805 -10.982 1.00 53.88 71 THR A CA 1
ATOM 519 C C . THR A 1 71 ? 9.173 11.322 -12.194 1.00 53.88 71 THR A C 1
ATOM 521 O O . THR A 1 71 ? 9.537 11.622 -13.331 1.00 53.88 71 THR A O 1
ATOM 524 N N . ASN A 1 72 ? 8.117 10.531 -11.975 1.00 59.94 72 ASN A N 1
ATOM 525 C CA . ASN A 1 72 ? 7.384 9.882 -13.069 1.00 59.94 72 ASN A CA 1
ATOM 526 C C . ASN A 1 72 ? 5.872 9.786 -12.808 1.00 59.94 72 ASN A C 1
ATOM 528 O O . ASN A 1 72 ? 5.455 9.409 -11.708 1.00 59.94 72 ASN A O 1
ATOM 532 N N . VAL A 1 73 ? 5.076 9.997 -13.863 1.00 57.16 73 VAL A N 1
ATOM 533 C CA . VAL A 1 73 ? 3.648 9.636 -13.921 1.00 57.16 73 VAL A CA 1
ATOM 534 C C . VAL A 1 73 ? 3.496 8.403 -14.805 1.00 57.16 73 VAL A C 1
ATOM 536 O O . VAL A 1 73 ? 3.846 8.420 -15.987 1.00 57.16 73 VAL A O 1
ATOM 539 N N . ILE A 1 74 ? 3.023 7.296 -14.228 1.00 65.25 74 ILE A N 1
ATOM 540 C CA . ILE A 1 74 ? 3.049 5.992 -14.905 1.00 65.25 74 ILE A CA 1
ATOM 541 C C . ILE A 1 74 ? 1.688 5.321 -14.835 1.00 65.25 74 ILE A C 1
ATOM 543 O O . ILE A 1 74 ? 1.158 5.077 -13.746 1.00 65.25 74 ILE A O 1
ATOM 547 N N . ARG A 1 75 ? 1.188 4.906 -16.002 1.00 57.31 75 ARG A N 1
ATOM 548 C CA . ARG A 1 75 ? 0.018 4.039 -16.105 1.00 57.31 75 ARG A CA 1
ATOM 549 C C . ARG A 1 75 ? 0.379 2.704 -16.741 1.00 57.31 75 ARG A C 1
ATOM 551 O O . ARG A 1 75 ? 0.859 2.689 -17.875 1.00 57.31 75 ARG A O 1
ATOM 558 N N . LEU A 1 76 ? 0.114 1.608 -16.024 1.00 62.03 76 LEU A N 1
ATOM 559 C CA . LEU A 1 76 ? 0.295 0.254 -16.553 1.00 62.03 76 LEU A CA 1
ATOM 560 C C . LEU A 1 76 ? -0.942 -0.637 -16.432 1.00 62.03 76 LEU A C 1
ATOM 562 O O . LEU A 1 76 ? -1.748 -0.485 -15.511 1.00 62.03 76 LEU A O 1
ATOM 566 N N . SER A 1 77 ? -0.993 -1.636 -17.304 1.00 61.59 77 SER A N 1
ATOM 567 C CA . SER A 1 77 ? -1.870 -2.807 -17.229 1.00 61.59 77 SER A CA 1
ATOM 568 C C . SER A 1 77 ? -1.086 -4.063 -17.619 1.00 61.59 77 SER A C 1
ATOM 570 O O . SER A 1 77 ? -0.305 -3.995 -18.565 1.00 61.59 77 SER A O 1
ATOM 572 N N . GLY A 1 78 ? -1.288 -5.181 -16.915 1.00 62.12 78 GLY A N 1
ATOM 573 C CA . GLY A 1 78 ? -0.626 -6.469 -17.194 1.00 62.12 78 GLY A CA 1
ATOM 574 C C . GLY A 1 78 ? 0.259 -6.961 -16.042 1.00 62.12 78 GLY A C 1
ATOM 575 O O . GLY A 1 78 ? 0.116 -6.489 -14.912 1.00 62.12 78 GLY A O 1
ATOM 576 N N . THR A 1 79 ? 1.170 -7.899 -16.322 1.00 56.88 79 THR A N 1
ATOM 577 C CA . THR A 1 79 ? 2.099 -8.465 -15.326 1.00 56.88 79 THR A CA 1
ATOM 578 C C . THR A 1 79 ? 3.390 -7.651 -15.250 1.00 56.88 79 THR A C 1
ATOM 580 O O . THR A 1 79 ? 4.104 -7.542 -16.243 1.00 56.88 79 THR A O 1
ATOM 583 N N . ASN A 1 80 ? 3.723 -7.065 -14.094 1.00 64.31 80 ASN A N 1
ATOM 584 C CA . ASN A 1 80 ? 4.883 -6.163 -14.003 1.00 64.31 80 ASN A CA 1
ATOM 585 C C . ASN A 1 80 ? 5.742 -6.346 -12.745 1.00 64.31 80 ASN A C 1
ATOM 587 O O . ASN A 1 80 ? 5.218 -6.447 -11.637 1.00 64.31 80 ASN A O 1
ATOM 591 N N . ALA A 1 81 ? 7.065 -6.230 -12.903 1.00 55.56 81 ALA A N 1
ATOM 592 C CA . ALA A 1 81 ? 8.031 -6.133 -11.803 1.00 55.56 81 ALA A CA 1
ATOM 593 C C . ALA A 1 81 ? 8.742 -4.768 -11.810 1.00 55.56 81 ALA A C 1
ATOM 595 O O . ALA A 1 81 ? 9.211 -4.293 -12.851 1.00 55.56 81 ALA A O 1
ATOM 596 N N . LYS A 1 82 ? 8.795 -4.093 -10.651 1.00 66.75 82 LYS A N 1
ATOM 597 C CA . LYS A 1 82 ? 9.242 -2.693 -10.558 1.00 66.75 82 LYS A CA 1
ATOM 598 C C . LYS A 1 82 ? 10.107 -2.365 -9.351 1.00 66.75 82 LYS A C 1
ATOM 600 O O . LYS A 1 82 ? 9.701 -2.599 -8.214 1.00 66.75 82 LYS A O 1
ATOM 605 N N . ARG A 1 83 ? 11.195 -1.624 -9.606 1.00 56.94 83 ARG A N 1
ATOM 606 C CA . ARG A 1 83 ? 12.016 -0.952 -8.581 1.00 56.94 83 ARG A CA 1
ATOM 607 C C . ARG A 1 83 ? 12.232 0.525 -8.911 1.00 56.94 83 ARG A C 1
ATOM 609 O O . ARG A 1 83 ? 12.636 0.875 -10.022 1.00 56.94 83 ARG A O 1
ATOM 616 N N . LEU A 1 84 ? 11.909 1.404 -7.962 1.00 62.47 84 LEU A N 1
ATOM 617 C CA . LEU A 1 84 ? 11.660 2.818 -8.248 1.00 62.47 84 LEU A CA 1
ATOM 618 C C . LEU A 1 84 ? 12.002 3.736 -7.057 1.00 62.47 84 LEU A C 1
ATOM 620 O O . LEU A 1 84 ? 11.442 3.558 -5.988 1.00 62.47 84 LEU A O 1
ATOM 624 N N . SER A 1 85 ? 12.784 4.802 -7.268 1.00 54.38 85 SER A N 1
ATOM 625 C CA . SER A 1 85 ? 13.068 5.845 -6.248 1.00 54.38 85 SER A CA 1
ATOM 626 C C . SER A 1 85 ? 12.542 7.242 -6.644 1.00 54.38 85 SER A C 1
ATOM 628 O O . SER A 1 85 ? 12.574 7.553 -7.838 1.00 54.38 85 SER A O 1
ATOM 630 N N . ARG A 1 86 ? 12.087 8.068 -5.676 1.00 62.12 86 ARG A N 1
ATOM 631 C CA . ARG A 1 86 ? 11.589 9.478 -5.801 1.00 62.12 86 ARG A CA 1
ATOM 632 C C . ARG A 1 86 ? 10.088 9.663 -6.137 1.00 62.12 86 ARG A C 1
ATOM 634 O O . ARG A 1 86 ? 9.400 8.674 -6.382 1.00 62.12 86 ARG A O 1
ATOM 641 N N . THR A 1 87 ? 9.612 10.923 -6.147 1.00 51.81 87 THR A N 1
ATOM 642 C CA . THR A 1 87 ? 8.193 11.357 -6.175 1.00 51.81 87 THR A CA 1
ATOM 643 C C . THR A 1 87 ? 7.375 10.862 -7.370 1.00 51.81 87 THR A C 1
ATOM 645 O O . THR A 1 87 ? 7.763 11.109 -8.515 1.00 51.81 87 THR A O 1
ATOM 648 N N . LYS A 1 88 ? 6.257 10.144 -7.150 1.00 67.00 88 LYS A N 1
ATOM 649 C CA . LYS A 1 88 ? 5.526 9.448 -8.242 1.00 67.00 88 LYS A CA 1
ATOM 650 C C . LYS A 1 88 ? 4.005 9.398 -8.075 1.00 67.00 88 LYS A C 1
ATOM 652 O O . LYS A 1 88 ? 3.521 9.114 -6.986 1.00 67.00 88 LYS A O 1
ATOM 657 N N . VAL A 1 89 ? 3.282 9.504 -9.199 1.00 59.75 89 VAL A N 1
ATOM 658 C CA . VAL A 1 89 ? 1.839 9.203 -9.316 1.00 59.75 89 VAL A CA 1
ATOM 659 C C . VAL A 1 89 ? 1.647 7.958 -10.181 1.00 59.75 89 VAL A C 1
ATOM 661 O O . VAL A 1 89 ? 2.172 7.880 -11.299 1.00 59.75 89 VAL A O 1
ATOM 664 N N . LYS A 1 90 ? 0.925 6.952 -9.673 1.00 70.94 90 LYS A N 1
ATOM 665 C CA . LYS A 1 90 ? 0.764 5.665 -10.368 1.00 70.94 90 LYS A CA 1
ATOM 666 C C . LYS A 1 90 ? -0.652 5.131 -10.355 1.00 70.94 90 LYS A C 1
ATOM 668 O O . LYS A 1 90 ? -1.298 5.084 -9.314 1.00 70.94 90 LYS A O 1
ATOM 673 N N . ARG A 1 91 ? -1.050 4.591 -11.508 1.00 68.12 91 ARG A N 1
ATOM 674 C CA . ARG A 1 91 ? -2.238 3.750 -11.663 1.00 68.12 91 ARG A CA 1
ATOM 675 C C . ARG A 1 91 ? -1.850 2.430 -12.323 1.00 68.12 91 ARG A C 1
ATOM 677 O O . ARG A 1 91 ? -1.429 2.442 -13.481 1.00 68.12 91 ARG A O 1
ATOM 684 N N . LEU A 1 92 ? -1.969 1.317 -11.598 1.00 70.88 92 LEU A N 1
ATOM 685 C CA . LEU A 1 92 ? -1.644 -0.023 -12.111 1.00 70.88 92 LEU A CA 1
ATOM 686 C C . LEU A 1 92 ? -2.827 -0.982 -11.933 1.00 70.88 92 LEU A C 1
ATOM 688 O O . LEU A 1 92 ? -3.616 -0.842 -11.002 1.00 70.88 92 LEU A O 1
ATOM 692 N N . SER A 1 93 ? -2.924 -1.956 -12.829 1.00 71.44 93 SER A N 1
ATOM 693 C CA . SER A 1 93 ? -3.914 -3.038 -12.792 1.00 71.44 93 SER A CA 1
ATOM 694 C C . SER A 1 93 ? -3.257 -4.344 -13.241 1.00 71.44 93 SER A C 1
ATOM 696 O O . SER A 1 93 ? -2.319 -4.299 -14.041 1.00 71.44 93 SER A O 1
ATOM 698 N N . GLY A 1 94 ? -3.723 -5.480 -12.719 1.00 76.06 94 GLY A N 1
ATOM 699 C CA . GLY A 1 94 ? -3.171 -6.811 -13.010 1.00 76.06 94 GLY A CA 1
ATOM 700 C C . GLY A 1 94 ? -2.302 -7.358 -11.876 1.00 76.06 94 GLY A C 1
ATOM 701 O O . GLY A 1 94 ? -2.525 -7.010 -10.714 1.00 76.06 94 GLY A O 1
ATOM 702 N N . THR A 1 95 ? -1.322 -8.198 -12.217 1.00 77.62 95 THR A N 1
ATOM 703 C CA . THR A 1 95 ? -0.421 -8.836 -11.246 1.00 77.62 95 THR A CA 1
ATOM 704 C C . THR A 1 95 ? 0.900 -8.082 -11.154 1.00 77.62 95 THR A C 1
ATOM 706 O O . THR A 1 95 ? 1.651 -8.033 -12.126 1.00 77.62 95 THR A O 1
ATOM 709 N N . ASN A 1 96 ? 1.208 -7.458 -10.014 1.00 76.38 96 ASN A N 1
ATOM 710 C CA . ASN A 1 96 ? 2.397 -6.602 -9.915 1.00 76.38 96 ASN A CA 1
ATOM 711 C C . ASN A 1 96 ? 3.259 -6.875 -8.677 1.00 76.38 96 ASN A C 1
ATOM 713 O O . ASN A 1 96 ? 2.747 -7.011 -7.569 1.00 76.38 96 ASN A O 1
ATOM 717 N N . VAL A 1 97 ? 4.580 -6.814 -8.855 1.00 80.19 97 VAL A N 1
ATOM 718 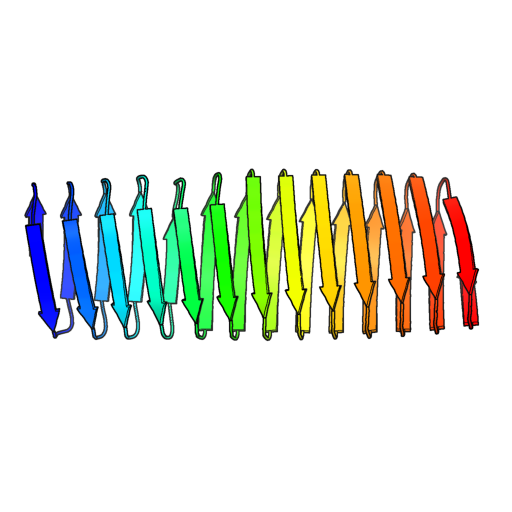C CA . VAL A 1 97 ? 5.567 -6.726 -7.769 1.00 80.19 97 VAL A CA 1
ATOM 719 C C . VAL A 1 97 ? 6.179 -5.329 -7.776 1.00 80.19 97 VAL A C 1
ATOM 721 O O . VAL A 1 97 ? 6.780 -4.896 -8.763 1.00 80.19 97 VAL A O 1
ATOM 724 N N . ILE A 1 98 ? 5.987 -4.583 -6.690 1.00 82.75 98 ILE A N 1
ATOM 725 C CA . ILE A 1 98 ? 6.262 -3.147 -6.633 1.00 82.75 98 ILE A CA 1
ATOM 726 C C . ILE A 1 98 ? 7.136 -2.828 -5.420 1.00 82.75 98 ILE A C 1
ATOM 728 O O . ILE A 1 98 ? 6.702 -2.992 -4.285 1.00 82.75 98 ILE A O 1
ATOM 732 N N . SER A 1 99 ? 8.330 -2.279 -5.660 1.00 82.62 99 SER A N 1
ATOM 733 C CA . SER A 1 99 ? 9.197 -1.720 -4.617 1.00 82.62 99 SER A CA 1
ATOM 734 C C . SER A 1 99 ? 9.475 -0.235 -4.861 1.00 82.62 99 SER A C 1
ATOM 736 O O . SER A 1 99 ? 10.079 0.119 -5.884 1.00 82.62 99 SER A O 1
ATOM 738 N N . LEU A 1 100 ? 9.009 0.637 -3.954 1.00 81.44 100 LEU A N 1
ATOM 739 C CA . LEU A 1 100 ? 9.182 2.093 -4.062 1.00 81.44 100 LEU A CA 1
ATOM 740 C C . LEU A 1 100 ? 9.791 2.714 -2.802 1.00 81.44 100 LEU A C 1
ATOM 742 O O . LEU A 1 100 ? 9.518 2.265 -1.693 1.00 81.44 100 LEU A O 1
ATOM 746 N N . SER A 1 101 ? 10.518 3.816 -2.981 1.00 81.31 101 SER A N 1
ATOM 747 C CA . SER A 1 101 ? 10.918 4.707 -1.889 1.00 81.31 101 SER A CA 1
ATOM 748 C C . SER A 1 101 ? 10.671 6.186 -2.216 1.00 81.31 101 SER A C 1
ATOM 750 O O . SER A 1 101 ? 10.750 6.592 -3.383 1.00 81.31 101 SER A O 1
ATOM 752 N N . GLY A 1 102 ? 10.392 6.992 -1.188 1.00 83.19 102 GLY A N 1
ATOM 753 C CA . GLY A 1 102 ? 10.155 8.439 -1.275 1.00 83.19 102 GLY A CA 1
ATOM 754 C C . GLY A 1 102 ? 8.673 8.805 -1.164 1.00 83.19 102 GLY A C 1
ATOM 755 O O . GLY A 1 102 ? 7.922 8.103 -0.493 1.00 83.19 102 GLY A O 1
ATOM 756 N N . THR A 1 103 ? 8.257 9.891 -1.822 1.00 82.56 103 THR A N 1
ATOM 757 C CA . THR A 1 103 ? 6.865 10.371 -1.774 1.00 82.56 103 THR A CA 1
ATOM 758 C C . THR A 1 103 ? 6.014 9.761 -2.891 1.00 82.56 103 THR A C 1
ATOM 760 O O . THR A 1 103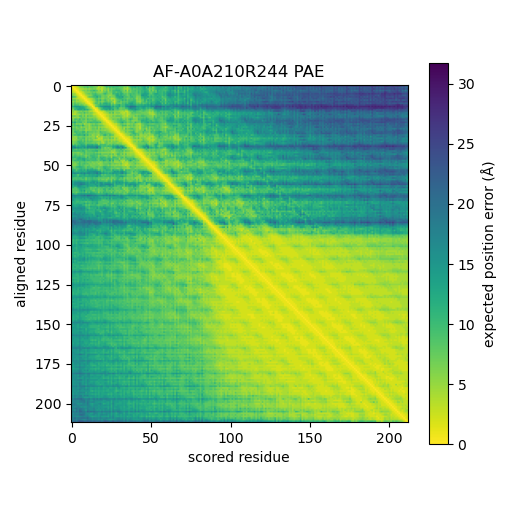 ? 6.293 9.986 -4.065 1.00 82.56 103 THR A O 1
ATOM 763 N N . ASN A 1 104 ? 4.969 8.988 -2.602 1.00 83.06 104 ASN A N 1
ATOM 764 C CA . ASN A 1 104 ? 4.187 8.335 -3.662 1.00 83.06 104 ASN A CA 1
ATOM 765 C C . ASN A 1 104 ? 2.677 8.530 -3.514 1.00 83.06 104 ASN A C 1
ATOM 767 O O . ASN A 1 104 ? 2.135 8.437 -2.423 1.00 83.06 104 ASN A O 1
ATOM 771 N N . VAL A 1 105 ? 1.993 8.680 -4.650 1.00 84.94 105 VAL A N 1
ATOM 772 C CA . VAL A 1 105 ? 0.535 8.566 -4.777 1.00 84.94 105 VAL A CA 1
ATOM 773 C C . VAL A 1 105 ? 0.224 7.360 -5.655 1.00 84.94 105 VAL A C 1
ATOM 775 O O . VAL A 1 105 ? 0.652 7.278 -6.813 1.00 84.94 105 VAL A O 1
ATOM 778 N N . ILE A 1 106 ? -0.472 6.376 -5.095 1.00 86.25 106 ILE A N 1
ATOM 779 C CA . ILE A 1 106 ? -0.573 5.037 -5.673 1.00 86.25 106 ILE A CA 1
ATOM 780 C C . ILE A 1 106 ? -2.024 4.575 -5.689 1.00 86.25 106 ILE A C 1
ATOM 782 O O . ILE A 1 106 ? -2.652 4.443 -4.643 1.00 86.25 106 ILE A O 1
ATOM 786 N N . ARG A 1 107 ? -2.517 4.223 -6.880 1.00 86.00 107 ARG A N 1
ATOM 787 C CA . ARG A 1 107 ? -3.796 3.536 -7.064 1.00 86.00 107 ARG A CA 1
ATOM 788 C C . ARG A 1 107 ? -3.609 2.201 -7.771 1.00 86.00 107 ARG A C 1
ATOM 790 O O . ARG A 1 107 ? -3.122 2.182 -8.904 1.00 86.00 107 ARG A O 1
ATOM 797 N N . LEU A 1 108 ? -3.984 1.090 -7.133 1.00 83.81 108 LEU A N 1
ATOM 798 C CA . LEU A 1 108 ? -3.792 -0.251 -7.706 1.00 83.81 108 LEU A CA 1
ATOM 799 C C . LEU A 1 108 ? -5.019 -1.141 -7.558 1.00 83.81 108 LEU A C 1
ATOM 801 O O . LEU A 1 108 ? -5.556 -1.274 -6.466 1.00 83.81 108 LEU A O 1
ATOM 805 N N . SER A 1 109 ? -5.357 -1.862 -8.620 1.00 85.50 109 SER A N 1
ATOM 806 C CA . SER A 1 109 ? -6.296 -2.990 -8.581 1.00 85.50 109 SER A CA 1
ATOM 807 C C . SER A 1 109 ? -5.591 -4.307 -8.942 1.00 85.50 109 SER A C 1
ATOM 809 O O . SER A 1 109 ? -4.467 -4.285 -9.454 1.00 85.50 109 SER A O 1
ATOM 811 N N . GLY A 1 110 ? -6.205 -5.456 -8.639 1.00 86.69 110 GLY A N 1
ATOM 812 C CA . GLY A 1 110 ? -5.703 -6.793 -9.016 1.00 86.69 110 GLY A CA 1
ATOM 813 C C . GLY A 1 110 ? -4.945 -7.526 -7.903 1.00 86.69 110 GLY A C 1
ATOM 814 O O . GLY A 1 110 ? -5.306 -7.393 -6.734 1.00 86.69 110 GLY A O 1
ATOM 815 N N . THR A 1 111 ? -3.875 -8.247 -8.242 1.00 86.12 111 THR A N 1
ATOM 816 C CA . THR A 1 111 ? -3.088 -9.064 -7.297 1.00 86.12 111 THR A CA 1
ATOM 817 C C . THR A 1 111 ? -1.678 -8.505 -7.165 1.00 86.12 111 THR A C 1
ATOM 819 O O . THR A 1 111 ? -0.895 -8.599 -8.101 1.00 86.12 111 THR A O 1
ATOM 822 N N . ASN A 1 112 ? -1.319 -7.883 -6.038 1.00 85.44 112 ASN A N 1
ATOM 823 C CA . ASN A 1 112 ? -0.030 -7.178 -5.950 1.00 85.44 112 ASN A CA 1
ATOM 824 C C . ASN A 1 112 ? 0.780 -7.515 -4.694 1.00 85.44 112 ASN A C 1
ATOM 826 O O . ASN A 1 112 ? 0.242 -7.521 -3.591 1.00 85.44 112 ASN A O 1
ATOM 830 N N . ALA A 1 113 ? 2.095 -7.661 -4.863 1.00 88.00 113 ALA A N 1
ATOM 831 C CA . ALA A 1 113 ? 3.078 -7.631 -3.785 1.00 88.00 113 ALA A CA 1
ATOM 832 C C . ALA A 1 113 ? 3.754 -6.253 -3.754 1.00 88.00 113 ALA A C 1
ATOM 834 O O . ALA A 1 113 ? 4.282 -5.780 -4.764 1.00 88.00 113 ALA A O 1
ATOM 835 N N . ILE A 1 114 ? 3.699 -5.571 -2.613 1.00 89.19 114 ILE A N 1
ATOM 836 C CA . ILE A 1 114 ? 4.030 -4.151 -2.499 1.00 89.19 114 ILE A CA 1
ATOM 837 C C . ILE A 1 114 ? 4.954 -3.929 -1.307 1.00 89.19 114 ILE A C 1
ATOM 839 O O . ILE A 1 114 ? 4.615 -4.267 -0.177 1.00 89.19 114 ILE A O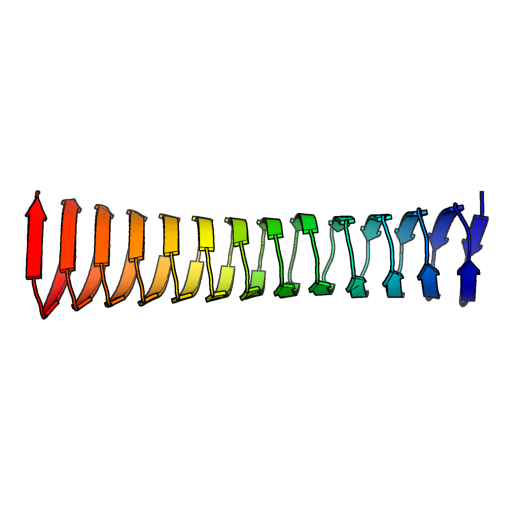 1
ATOM 843 N N . SER A 1 115 ? 6.094 -3.285 -1.548 1.00 90.31 115 SER A N 1
ATOM 844 C CA . SER A 1 115 ? 7.007 -2.824 -0.507 1.00 90.31 115 SER A CA 1
ATOM 845 C C . SER A 1 115 ? 7.325 -1.344 -0.699 1.00 90.31 115 SER A C 1
ATOM 847 O O . SER A 1 115 ? 7.990 -0.988 -1.671 1.00 90.31 115 SER A O 1
ATOM 849 N N . LEU A 1 116 ? 6.876 -0.483 0.218 1.00 88.25 116 LEU A N 1
ATOM 850 C CA . LEU A 1 116 ? 7.104 0.965 0.128 1.00 88.25 116 LEU A CA 1
ATOM 851 C C . LEU A 1 116 ? 7.802 1.512 1.369 1.00 88.25 116 LEU A C 1
ATOM 853 O O . LEU A 1 116 ? 7.519 1.079 2.486 1.00 88.25 116 LEU A O 1
ATOM 857 N N . SER A 1 117 ? 8.660 2.508 1.167 1.00 88.88 117 SER A N 1
ATOM 858 C CA . SE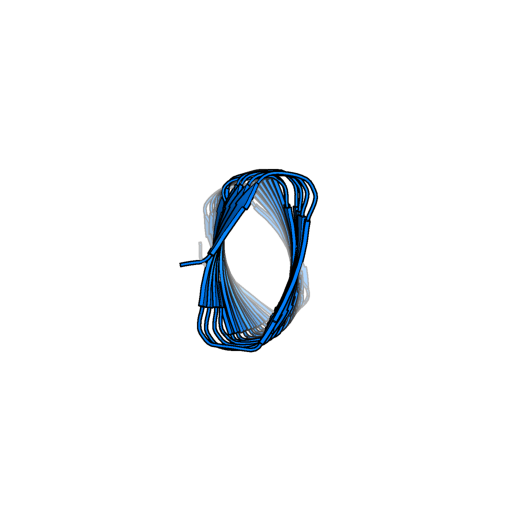R A 1 117 ? 9.210 3.331 2.242 1.00 88.88 117 SER A CA 1
ATOM 859 C C . SER A 1 117 ? 9.062 4.828 1.957 1.00 88.88 117 SER A C 1
ATOM 861 O O . SER A 1 117 ? 9.186 5.257 0.810 1.00 88.88 117 SER A O 1
ATOM 863 N N . GLY A 1 118 ? 8.806 5.633 2.989 1.00 89.81 118 GLY A N 1
ATOM 864 C CA . GLY A 1 118 ? 8.683 7.093 2.882 1.00 89.81 118 GLY A CA 1
ATOM 865 C C . GLY A 1 118 ? 7.261 7.590 3.136 1.00 89.81 118 GLY A C 1
ATOM 866 O O . GLY A 1 118 ? 6.580 7.051 4.006 1.00 89.81 118 GLY A O 1
ATOM 867 N N . THR A 1 119 ? 6.832 8.606 2.384 1.00 89.75 119 THR A N 1
ATOM 868 C CA . THR A 1 119 ? 5.517 9.245 2.544 1.00 89.75 119 THR A CA 1
ATOM 869 C C . THR A 1 119 ? 4.573 8.794 1.439 1.00 89.75 119 THR A C 1
ATOM 871 O O . THR A 1 119 ? 4.835 9.061 0.268 1.00 89.75 119 THR A O 1
ATOM 874 N N . ASN A 1 120 ? 3.481 8.101 1.752 1.00 90.44 120 ASN A N 1
ATOM 875 C CA . ASN A 1 120 ? 2.631 7.521 0.710 1.00 90.44 120 ASN A CA 1
ATOM 876 C C . ASN A 1 120 ? 1.142 7.807 0.916 1.00 90.44 120 ASN A C 1
ATOM 878 O O . ASN A 1 120 ? 0.631 7.666 2.018 1.00 90.44 120 ASN A O 1
ATOM 882 N N . VAL A 1 121 ? 0.443 8.097 -0.182 1.00 91.88 121 VAL A N 1
ATOM 883 C CA . VAL A 1 121 ? -1.023 8.106 -0.274 1.00 91.88 121 VAL A CA 1
ATOM 884 C C . VAL A 1 121 ? -1.445 6.948 -1.171 1.00 91.88 121 VAL A C 1
ATOM 886 O O . VAL A 1 121 ? -1.034 6.857 -2.334 1.00 91.88 121 VAL A O 1
ATOM 889 N N . ILE A 1 122 ? -2.212 6.013 -0.620 1.00 92.44 122 ILE A N 1
ATOM 890 C CA . ILE A 1 122 ? -2.399 4.682 -1.195 1.00 92.44 122 ILE A CA 1
ATOM 891 C C . ILE A 1 122 ? -3.885 4.319 -1.224 1.00 92.44 122 ILE A C 1
ATOM 893 O O . ILE A 1 122 ? -4.540 4.269 -0.189 1.00 92.44 122 ILE A O 1
ATOM 897 N N . SER A 1 123 ? -4.394 3.967 -2.406 1.00 92.94 123 SER A N 1
ATOM 898 C CA . SER A 1 123 ? -5.734 3.400 -2.600 1.00 92.94 123 SER A CA 1
ATOM 899 C C . SER A 1 123 ? -5.645 2.087 -3.374 1.00 92.94 123 SER A C 1
ATOM 901 O O . SER A 1 123 ? -5.273 2.081 -4.555 1.00 92.94 123 SER A O 1
ATOM 903 N N . LEU A 1 124 ? -5.936 0.956 -2.724 1.00 90.69 124 LEU A N 1
ATOM 904 C CA . LEU A 1 124 ? -5.841 -0.354 -3.370 1.00 90.69 124 LEU A CA 1
ATOM 905 C C . LEU A 1 124 ? -7.100 -1.206 -3.221 1.00 90.69 124 LEU A C 1
ATOM 907 O O . LEU A 1 124 ? -7.770 -1.196 -2.192 1.00 90.69 124 LEU A O 1
ATOM 911 N N . SER A 1 125 ? -7.352 -2.016 -4.247 1.00 90.62 125 SER A N 1
ATOM 912 C CA . SER A 1 125 ? -8.389 -3.046 -4.245 1.00 90.62 125 SER A CA 1
ATOM 913 C C . SER A 1 125 ? -7.877 -4.393 -4.765 1.00 90.62 125 SER A C 1
ATOM 915 O O . SER A 1 125 ? -6.944 -4.452 -5.581 1.00 90.62 125 SER A O 1
ATOM 917 N N . GLY A 1 126 ? -8.490 -5.481 -4.297 1.00 91.88 126 GLY A N 1
ATOM 918 C CA . GLY A 1 126 ? -8.197 -6.860 -4.705 1.00 91.88 126 GLY A CA 1
ATOM 919 C C . GLY A 1 126 ? -7.345 -7.610 -3.681 1.00 91.88 126 GLY A C 1
ATOM 920 O O . GLY A 1 126 ? -7.495 -7.397 -2.482 1.00 91.88 126 GLY A O 1
ATOM 921 N N . THR A 1 127 ? -6.447 -8.476 -4.156 1.00 91.00 127 THR A N 1
ATOM 922 C CA . THR A 1 127 ? -5.591 -9.303 -3.290 1.00 91.00 127 THR A CA 1
ATOM 923 C C . THR A 1 127 ? -4.209 -8.680 -3.147 1.00 91.00 127 THR A C 1
ATOM 925 O O . THR A 1 127 ? -3.563 -8.378 -4.157 1.00 91.00 127 THR A O 1
ATOM 928 N N . LYS A 1 128 ? -3.729 -8.451 -1.919 1.00 92.62 128 LYS A N 1
ATOM 929 C CA . LYS A 1 128 ? -2.435 -7.782 -1.701 1.00 92.62 128 LYS A CA 1
ATOM 930 C C . LYS A 1 128 ? -1.578 -8.433 -0.625 1.00 92.62 128 LYS A C 1
ATOM 932 O O . LYS A 1 128 ? -2.067 -8.852 0.418 1.00 92.62 128 LYS A O 1
ATOM 937 N N . VAL A 1 129 ? -0.267 -8.379 -0.841 1.00 93.31 129 VAL A N 1
ATOM 938 C CA . VAL A 1 129 ? 0.750 -8.545 0.204 1.00 93.31 129 VAL A CA 1
ATOM 939 C C . VAL A 1 129 ? 1.504 -7.228 0.321 1.00 93.31 129 VAL A C 1
ATOM 941 O O . VAL A 1 129 ? 2.094 -6.763 -0.654 1.00 93.31 129 VAL A O 1
ATOM 944 N N . ILE A 1 130 ? 1.442 -6.588 1.485 1.00 93.50 130 ILE A N 1
ATOM 945 C CA . ILE A 1 130 ? 1.856 -5.196 1.662 1.00 93.50 130 ILE A CA 1
ATOM 946 C C . ILE A 1 130 ? 2.836 -5.074 2.825 1.00 93.50 130 ILE A C 1
ATOM 948 O O . ILE A 1 130 ? 2.547 -5.488 3.945 1.00 93.50 130 ILE A O 1
ATOM 952 N N . ARG A 1 131 ? 3.966 -4.413 2.570 1.00 94.94 131 ARG A N 1
ATOM 953 C CA . ARG A 1 131 ? 4.928 -3.981 3.584 1.00 94.94 131 ARG A CA 1
ATOM 954 C C . ARG A 1 131 ? 5.220 -2.492 3.440 1.00 94.94 131 ARG A C 1
ATOM 956 O O . ARG A 1 131 ? 5.874 -2.103 2.472 1.00 94.94 131 ARG A O 1
ATOM 963 N N . LEU A 1 132 ? 4.784 -1.672 4.395 1.00 92.56 132 LEU A N 1
ATOM 964 C CA . LEU A 1 132 ? 5.026 -0.223 4.373 1.00 92.56 132 LEU A CA 1
ATOM 965 C C . LEU A 1 132 ? 5.794 0.237 5.606 1.00 92.56 132 LEU A C 1
ATOM 967 O O . LEU A 1 132 ? 5.553 -0.235 6.716 1.00 92.56 132 LEU A O 1
ATOM 971 N N . SER A 1 133 ? 6.690 1.196 5.397 1.00 92.25 133 SER A N 1
ATOM 972 C CA . SER A 1 133 ? 7.400 1.894 6.466 1.00 92.25 133 SER A CA 1
ATOM 973 C C . SER A 1 133 ? 7.416 3.402 6.223 1.00 92.25 133 SER A C 1
ATOM 975 O O . SER A 1 133 ? 7.762 3.822 5.118 1.00 92.25 133 SER A O 1
ATOM 977 N N . GLY A 1 134 ? 7.112 4.209 7.237 1.00 93.19 134 GLY A N 1
ATOM 978 C CA . GLY A 1 134 ? 7.156 5.675 7.154 1.00 93.19 134 GLY A CA 1
ATOM 979 C C . GLY A 1 134 ? 5.810 6.309 7.486 1.00 93.19 134 GLY A C 1
ATOM 980 O O . GLY A 1 134 ? 5.140 5.845 8.406 1.00 93.19 134 GLY A O 1
ATOM 981 N N . THR A 1 135 ? 5.429 7.343 6.734 1.00 93.88 135 THR A N 1
ATOM 982 C CA . THR A 1 135 ? 4.178 8.085 6.937 1.00 93.88 135 THR A CA 1
ATOM 983 C C . THR A 1 135 ? 3.189 7.737 5.836 1.00 93.88 135 THR A C 1
ATOM 985 O O . THR A 1 135 ? 3.447 8.033 4.670 1.00 93.88 135 THR A O 1
ATOM 988 N N . ASN A 1 136 ? 2.073 7.086 6.158 1.00 94.50 136 ASN A N 1
ATOM 989 C CA . ASN A 1 136 ? 1.164 6.594 5.122 1.00 94.50 136 ASN A CA 1
ATOM 990 C C . ASN A 1 136 ? -0.303 6.935 5.386 1.00 94.50 136 ASN A C 1
ATOM 992 O O . ASN A 1 136 ? -0.812 6.736 6.486 1.00 94.50 136 ASN A O 1
ATOM 996 N N . GLU A 1 137 ? -0.996 7.332 4.325 1.00 94.94 137 GLU A N 1
ATOM 997 C CA . GLU A 1 137 ? -2.453 7.371 4.241 1.00 94.94 137 GLU A CA 1
ATOM 998 C C . GLU A 1 137 ? -2.922 6.231 3.342 1.00 94.94 137 GLU A C 1
ATOM 1000 O O . GLU A 1 137 ? -2.501 6.107 2.187 1.00 94.94 137 GLU A O 1
ATOM 1005 N N . ILE A 1 138 ? -3.745 5.342 3.893 1.00 94.56 138 ILE A N 1
ATOM 1006 C CA . ILE A 1 138 ? -4.020 4.037 3.300 1.00 94.56 138 ILE A CA 1
ATOM 1007 C C . ILE A 1 138 ? -5.523 3.774 3.275 1.00 94.56 138 ILE A C 1
ATOM 1009 O O . ILE A 1 138 ? -6.171 3.720 4.316 1.00 94.56 138 ILE A O 1
ATOM 1013 N N . SER A 1 139 ? -6.051 3.496 2.086 1.00 95.69 139 SER A N 1
ATOM 1014 C CA . SER A 1 139 ? -7.381 2.927 1.875 1.00 95.69 139 SER A CA 1
ATOM 1015 C C . SER A 1 139 ? -7.252 1.596 1.134 1.00 95.69 139 SER A C 1
ATOM 1017 O O . SER A 1 139 ? -6.740 1.556 0.010 1.00 95.69 139 SER A O 1
ATOM 1019 N N . LEU A 1 140 ? -7.677 0.495 1.763 1.00 92.88 140 LEU A N 1
ATOM 1020 C CA . LEU A 1 140 ? -7.623 -0.846 1.169 1.00 92.88 140 LEU A CA 1
ATOM 1021 C C . LEU A 1 140 ? -8.968 -1.557 1.254 1.00 92.88 140 LEU A C 1
ATOM 1023 O O . LEU A 1 140 ? -9.634 -1.539 2.287 1.00 92.88 140 LEU A O 1
ATOM 1027 N N . SER A 1 141 ? -9.301 -2.265 0.179 1.00 93.25 141 SER A N 1
ATOM 1028 C CA . SER A 1 141 ? -10.448 -3.170 0.105 1.00 93.25 141 SER A CA 1
ATOM 1029 C C . SER A 1 141 ? -10.038 -4.520 -0.486 1.00 93.25 141 SER A C 1
ATOM 1031 O O . SER A 1 141 ? -9.195 -4.585 -1.385 1.00 93.25 141 SER A O 1
ATOM 1033 N N . GLY A 1 142 ? -10.635 -5.603 0.012 1.00 93.50 142 GLY A N 1
ATOM 1034 C CA . GLY A 1 142 ? -10.407 -6.966 -0.480 1.00 93.50 142 GLY A CA 1
ATOM 1035 C C . GLY A 1 142 ? -9.669 -7.844 0.526 1.00 93.50 142 GLY A C 1
ATOM 1036 O O . GLY A 1 142 ? -9.932 -7.758 1.725 1.00 93.50 142 GLY A O 1
ATOM 1037 N N . THR A 1 143 ? -8.761 -8.688 0.031 1.00 94.19 143 THR A N 1
ATOM 1038 C CA . THR A 1 143 ? -8.057 -9.690 0.843 1.00 94.19 143 THR A CA 1
ATOM 1039 C C . THR A 1 143 ? -6.583 -9.345 0.957 1.00 94.19 143 THR A C 1
ATOM 1041 O O . THR A 1 143 ? -5.859 -9.364 -0.040 1.00 94.19 143 THR A O 1
ATOM 1044 N N . ASN A 1 144 ? -6.114 -9.012 2.161 1.00 94.31 144 ASN A N 1
ATOM 1045 C CA . ASN A 1 144 ? -4.775 -8.447 2.317 1.00 94.31 144 ASN A CA 1
ATOM 1046 C C . ASN A 1 144 ? -3.973 -9.069 3.465 1.00 94.31 144 ASN A C 1
ATOM 1048 O O . ASN A 1 144 ? -4.480 -9.269 4.566 1.00 94.31 144 ASN A O 1
ATOM 1052 N N . VAL A 1 145 ? -2.675 -9.262 3.230 1.00 95.25 145 VAL A N 1
ATOM 1053 C CA . VAL A 1 145 ? -1.671 -9.478 4.281 1.00 95.25 145 VAL A CA 1
ATOM 1054 C C . VAL A 1 145 ? -0.838 -8.211 4.402 1.00 95.25 145 VAL A C 1
ATOM 1056 O O . VAL A 1 145 ? -0.208 -7.780 3.435 1.00 95.25 145 VAL A O 1
ATOM 1059 N N . ILE A 1 146 ? -0.869 -7.579 5.571 1.00 95.25 146 ILE A N 1
ATOM 1060 C CA . ILE A 1 146 ? -0.396 -6.210 5.765 1.00 95.25 146 ILE A CA 1
ATOM 1061 C C . ILE A 1 146 ? 0.595 -6.152 6.929 1.00 95.25 146 ILE A C 1
ATOM 1063 O O . ILE A 1 146 ? 0.274 -6.527 8.055 1.00 95.25 146 ILE A O 1
ATOM 1067 N N . ARG A 1 147 ? 1.782 -5.593 6.676 1.00 96.06 147 ARG A N 1
ATOM 1068 C CA . ARG A 1 147 ? 2.743 -5.194 7.708 1.00 96.06 147 ARG A CA 1
ATOM 1069 C C . ARG A 1 147 ? 3.068 -3.712 7.583 1.00 96.06 147 ARG A C 1
ATOM 1071 O O . ARG A 1 147 ? 3.648 -3.302 6.577 1.00 96.06 147 ARG A O 1
ATOM 1078 N N . LEU A 1 148 ? 2.728 -2.929 8.603 1.00 93.19 148 LEU A N 1
ATOM 1079 C CA . LEU A 1 148 ? 2.975 -1.485 8.632 1.00 93.19 148 LEU A CA 1
ATOM 1080 C C . LEU A 1 148 ? 3.802 -1.104 9.853 1.00 93.19 148 LEU A C 1
ATOM 1082 O O . LEU A 1 148 ? 3.586 -1.627 10.945 1.00 93.19 148 LEU A O 1
ATOM 1086 N N . SER A 1 149 ? 4.725 -0.171 9.649 1.00 93.25 149 SER A N 1
ATOM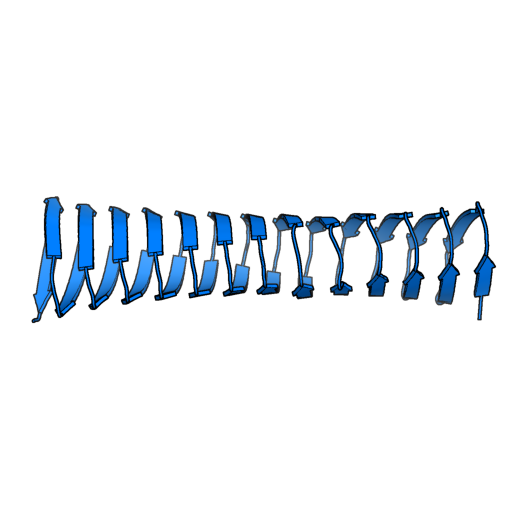 1087 C CA . SER A 1 149 ? 5.515 0.449 10.711 1.00 93.25 149 SER A CA 1
ATOM 1088 C C . SER A 1 149 ? 5.627 1.954 10.481 1.00 93.25 149 SER A C 1
ATOM 1090 O O . SER A 1 149 ? 5.920 2.369 9.357 1.00 93.25 149 SER A O 1
ATOM 1092 N N . GLY A 1 150 ? 5.464 2.762 11.525 1.00 93.94 150 GLY A N 1
ATOM 1093 C CA . GLY A 1 150 ? 5.627 4.219 11.461 1.00 93.94 150 GLY A CA 1
ATOM 1094 C C . GLY A 1 150 ? 4.347 4.954 11.841 1.00 93.94 150 GLY A C 1
ATOM 1095 O O . GLY A 1 150 ? 3.674 4.535 12.779 1.00 93.94 150 GLY A O 1
ATOM 1096 N N . THR A 1 151 ? 4.024 6.024 11.116 1.00 95.25 151 THR A N 1
ATOM 1097 C CA . THR A 1 151 ? 2.843 6.857 11.375 1.00 95.25 151 THR A CA 1
ATOM 1098 C C . THR A 1 151 ? 1.811 6.639 10.280 1.00 95.25 151 THR A C 1
ATOM 1100 O O . THR A 1 151 ? 2.066 6.977 9.126 1.00 95.25 151 THR A O 1
ATOM 1103 N N . ASN A 1 152 ? 0.654 6.060 10.600 1.00 94.62 152 ASN A N 1
ATOM 1104 C CA . ASN A 1 152 ? -0.315 5.695 9.565 1.00 94.62 152 ASN A CA 1
ATOM 1105 C C . ASN A 1 152 ? -1.747 6.137 9.886 1.00 94.62 152 ASN A C 1
ATOM 1107 O O . ASN A 1 152 ? -2.235 5.941 10.998 1.00 94.62 152 ASN A O 1
ATOM 1111 N N . ALA A 1 153 ? -2.441 6.640 8.867 1.00 95.19 153 ALA A N 1
ATOM 1112 C CA . ALA A 1 153 ? -3.892 6.785 8.841 1.00 95.19 153 ALA A CA 1
ATOM 1113 C C . ALA A 1 153 ? -4.468 5.722 7.898 1.00 95.19 153 ALA A C 1
ATOM 1115 O O . ALA A 1 153 ? -4.102 5.657 6.721 1.00 95.19 153 ALA A O 1
ATOM 1116 N N . ILE A 1 154 ? -5.316 4.836 8.421 1.00 94.25 154 ILE A N 1
ATOM 1117 C CA . ILE A 1 154 ? -5.668 3.588 7.742 1.00 94.25 154 ILE A CA 1
ATOM 1118 C C . ILE A 1 154 ? -7.183 3.366 7.747 1.00 94.25 154 ILE A C 1
ATOM 1120 O O . ILE A 1 154 ? -7.815 3.340 8.799 1.00 94.25 154 ILE A O 1
ATOM 1124 N N . SER A 1 155 ? -7.748 3.099 6.570 1.00 95.75 155 SER A N 1
ATOM 1125 C CA . SER A 1 155 ? -9.098 2.566 6.385 1.00 95.75 155 SER A CA 1
ATOM 1126 C C . SER A 1 155 ? -9.032 1.229 5.645 1.00 95.75 155 SER A C 1
ATOM 1128 O O . SER A 1 155 ? -8.553 1.175 4.509 1.00 95.75 155 SER A O 1
ATOM 1130 N N . LEU A 1 156 ? -9.479 0.141 6.284 1.00 92.81 156 LEU A N 1
ATOM 1131 C CA . LEU A 1 156 ? -9.447 -1.203 5.694 1.00 92.81 156 LEU A CA 1
ATOM 1132 C C . LEU A 1 156 ? -10.807 -1.896 5.752 1.00 92.81 156 LEU A C 1
ATOM 1134 O O . LEU A 1 156 ? -11.333 -2.139 6.836 1.00 92.81 156 LEU A O 1
ATOM 1138 N N . SER A 1 157 ? -11.282 -2.367 4.602 1.00 93.44 157 SER A N 1
ATOM 1139 C CA . SER A 1 157 ? -12.445 -3.254 4.487 1.00 93.44 157 SER A CA 1
ATOM 1140 C C . SER A 1 157 ? -12.059 -4.635 3.938 1.00 93.44 157 SER A C 1
ATOM 1142 O O . SER A 1 157 ? -10.996 -4.802 3.336 1.00 93.44 157 SER A O 1
ATOM 1144 N N . GLY A 1 158 ? -12.894 -5.648 4.191 1.00 94.06 158 GLY A N 1
ATOM 1145 C CA . GLY A 1 158 ? -12.706 -7.022 3.694 1.00 94.06 158 GLY A CA 1
ATOM 1146 C C . GLY A 1 158 ? -11.999 -7.957 4.681 1.00 94.06 158 GLY A C 1
ATOM 1147 O O . GLY A 1 158 ? -12.164 -7.811 5.894 1.00 94.06 158 GLY A O 1
ATOM 1148 N N . THR A 1 159 ? -11.190 -8.891 4.178 1.00 95.12 159 THR A N 1
ATOM 1149 C CA . THR A 1 159 ? -10.561 -9.958 4.978 1.00 95.12 159 THR A CA 1
ATOM 1150 C C . THR A 1 159 ? -9.059 -9.743 5.076 1.00 95.12 159 THR A C 1
ATOM 1152 O O . THR A 1 159 ? -8.351 -9.901 4.083 1.00 95.12 159 THR A O 1
ATOM 1155 N N . ASN A 1 160 ? -8.544 -9.380 6.255 1.00 94.25 160 ASN A N 1
ATOM 1156 C CA . ASN A 1 160 ? -7.133 -9.000 6.380 1.00 94.25 160 ASN A CA 1
ATOM 1157 C C . ASN A 1 160 ? -6.408 -9.670 7.549 1.00 94.25 160 ASN A C 1
ATOM 1159 O O . ASN A 1 160 ? -6.941 -9.769 8.651 1.00 94.25 160 ASN A O 1
ATOM 1163 N N . VAL A 1 161 ? -5.137 -9.997 7.321 1.00 95.06 161 VAL A N 1
ATOM 1164 C CA . VAL A 1 161 ? -4.156 -10.297 8.372 1.00 95.06 161 VAL A CA 1
ATOM 1165 C C . VAL A 1 161 ? -3.226 -9.099 8.497 1.00 95.06 161 VAL A C 1
ATOM 1167 O O . VAL A 1 161 ? -2.615 -8.680 7.512 1.00 95.06 161 VAL A O 1
ATOM 1170 N N . ILE A 1 162 ? -3.145 -8.510 9.686 1.00 94.50 162 ILE A N 1
ATOM 1171 C CA . ILE A 1 162 ? -2.537 -7.196 9.889 1.00 94.50 162 ILE A CA 1
ATOM 1172 C C . ILE A 1 162 ? -1.549 -7.246 11.057 1.00 94.50 162 ILE A C 1
ATOM 1174 O O . ILE A 1 162 ? -1.901 -7.633 12.165 1.00 94.50 162 ILE A O 1
ATOM 1178 N N . SER A 1 163 ? -0.321 -6.779 10.832 1.00 95.44 163 SER A N 1
ATOM 1179 C CA . SER A 1 163 ? 0.643 -6.461 11.889 1.00 95.44 163 SER A CA 1
ATOM 1180 C C . SER A 1 163 ? 1.003 -4.981 11.812 1.00 95.44 163 SER A C 1
ATOM 1182 O O . SER A 1 163 ? 1.582 -4.542 10.815 1.00 95.44 163 SER A O 1
ATOM 1184 N N . LEU A 1 164 ? 0.705 -4.229 12.869 1.00 92.19 164 LEU A N 1
ATOM 1185 C CA . LEU A 1 164 ? 0.973 -2.792 12.955 1.00 92.19 164 LEU A CA 1
ATOM 1186 C C . LEU A 1 164 ? 1.918 -2.485 14.107 1.00 92.19 164 LEU A C 1
ATOM 1188 O O . LEU A 1 164 ? 1.745 -3.009 15.206 1.00 92.19 164 LEU A O 1
ATOM 1192 N N . SER A 1 165 ? 2.879 -1.604 13.847 1.00 92.56 165 SER A N 1
ATOM 1193 C CA . SER A 1 165 ? 3.719 -0.981 14.866 1.00 92.56 165 SER A CA 1
ATOM 1194 C C . SER A 1 165 ? 3.838 0.527 14.640 1.00 92.56 165 SER A C 1
ATOM 1196 O O . SER A 1 165 ? 3.751 1.008 13.507 1.00 92.56 165 SER A O 1
ATOM 1198 N N . GLY A 1 166 ? 4.051 1.280 15.719 1.00 93.31 166 GLY A N 1
ATOM 1199 C CA . GLY A 1 166 ? 4.204 2.739 15.682 1.00 93.31 166 GLY A CA 1
ATOM 1200 C C . GLY A 1 166 ? 2.943 3.478 16.124 1.00 93.31 166 GLY A C 1
ATOM 1201 O O . GLY A 1 166 ? 2.291 3.044 17.072 1.00 93.31 166 GLY A O 1
ATOM 1202 N N . THR A 1 167 ? 2.627 4.587 15.454 1.00 94.50 167 THR A N 1
ATOM 1203 C CA . THR A 1 167 ? 1.512 5.480 15.797 1.00 94.50 167 THR A CA 1
ATOM 1204 C C . THR A 1 167 ? 0.447 5.420 14.714 1.00 94.50 167 THR A C 1
ATOM 1206 O O . THR A 1 167 ? 0.685 5.850 13.587 1.00 94.50 167 THR A O 1
ATOM 1209 N N . ASN A 1 168 ? -0.735 4.889 15.023 1.00 93.44 168 ASN A N 1
ATOM 1210 C CA . ASN A 1 168 ? -1.752 4.653 13.998 1.00 93.44 168 ASN A CA 1
ATOM 1211 C C . ASN A 1 168 ? -3.137 5.175 14.389 1.00 93.44 168 ASN A C 1
ATOM 1213 O O . ASN A 1 168 ? -3.579 5.007 15.525 1.00 93.44 168 ASN A O 1
ATOM 1217 N N . VAL A 1 169 ? -3.847 5.722 13.402 1.00 94.38 169 VAL A N 1
ATOM 1218 C CA . VAL A 1 169 ? -5.288 6.002 13.456 1.00 94.38 169 VAL A CA 1
ATOM 1219 C C . VAL A 1 169 ? -5.975 5.098 12.443 1.00 94.38 169 VAL A C 1
ATOM 1221 O O . VAL A 1 169 ? -5.641 5.117 11.258 1.00 94.38 169 VAL A O 1
ATOM 1224 N N . ILE A 1 170 ? -6.888 4.250 12.912 1.00 92.38 170 ILE A N 1
ATOM 1225 C CA . ILE A 1 170 ? -7.323 3.077 12.155 1.00 92.38 170 ILE A CA 1
ATOM 1226 C C . ILE A 1 170 ? -8.844 2.928 12.197 1.00 92.38 170 ILE A C 1
ATOM 1228 O O . ILE A 1 170 ? -9.448 2.909 13.266 1.00 92.38 170 ILE A O 1
ATOM 1232 N N . SER A 1 171 ? -9.453 2.722 11.031 1.00 94.50 171 SER A N 1
ATOM 1233 C CA . SER A 1 171 ? -10.830 2.252 10.880 1.00 94.50 171 SER A CA 1
ATOM 1234 C C . SER A 1 171 ? -10.847 0.917 10.137 1.00 94.50 171 SER A C 1
ATOM 1236 O O . SER A 1 171 ? -10.372 0.829 9.001 1.00 94.50 171 SER A O 1
ATOM 1238 N N . LEU A 1 172 ? -11.363 -0.133 10.781 1.00 91.25 172 LEU A N 1
ATOM 1239 C CA . LEU A 1 172 ? -11.414 -1.488 10.232 1.00 91.25 172 LEU A CA 1
ATOM 1240 C C . LEU A 1 172 ? -12.848 -2.013 10.171 1.00 91.25 172 LEU A C 1
ATOM 1242 O O . LEU A 1 172 ? -13.597 -1.940 11.148 1.00 91.25 172 LEU A O 1
ATOM 1246 N N . SER A 1 173 ? -13.189 -2.614 9.032 1.00 92.69 173 SER A N 1
ATOM 1247 C CA . SER A 1 173 ? -14.429 -3.362 8.832 1.00 92.69 173 SER A CA 1
ATOM 1248 C C . SER A 1 173 ? -14.191 -4.722 8.173 1.00 92.69 173 SER A C 1
ATOM 1250 O O . SER A 1 173 ? -13.281 -4.884 7.348 1.00 92.69 173 SER A O 1
ATOM 1252 N N . GLY A 1 174 ? -15.014 -5.708 8.532 1.00 93.75 174 GLY A N 1
ATOM 1253 C CA . GLY A 1 174 ? -14.980 -7.067 7.982 1.00 93.75 174 GLY A CA 1
ATOM 1254 C C . GLY A 1 174 ? -14.314 -8.070 8.924 1.00 93.75 174 GLY A C 1
ATOM 1255 O O . GLY A 1 174 ? -14.493 -7.989 10.135 1.00 93.75 174 GLY A O 1
ATOM 1256 N N . THR A 1 175 ? -13.559 -9.017 8.366 1.00 93.69 175 THR A N 1
ATOM 1257 C CA . THR A 1 175 ? -12.920 -10.101 9.130 1.00 93.69 175 THR A CA 1
ATOM 1258 C C . THR A 1 175 ? -11.425 -9.850 9.265 1.00 93.69 175 THR A C 1
ATOM 1260 O O . THR A 1 175 ? -10.727 -9.732 8.252 1.00 93.69 175 THR A O 1
ATOM 1263 N N . LYS A 1 176 ? -10.908 -9.755 10.493 1.00 92.75 176 LYS A N 1
ATOM 1264 C CA . LYS A 1 176 ? -9.504 -9.397 10.734 1.00 92.75 176 LYS A CA 1
ATOM 1265 C C . LYS A 1 176 ? -8.814 -10.316 11.737 1.00 92.75 176 LYS A C 1
ATOM 1267 O O . LYS A 1 176 ? -9.376 -10.659 12.772 1.00 92.75 176 LYS A O 1
ATOM 1272 N N . VAL A 1 177 ? -7.542 -10.595 11.468 1.00 93.75 177 VAL A N 1
ATOM 1273 C CA . VAL A 1 177 ? -6.573 -11.054 12.473 1.00 93.75 177 VAL A CA 1
ATOM 1274 C C . VAL A 1 177 ? -5.524 -9.962 12.619 1.00 93.75 177 VAL A C 1
ATOM 1276 O O . VAL A 1 177 ? -4.885 -9.586 11.634 1.00 93.75 177 VAL A O 1
ATOM 1279 N N . ILE A 1 178 ? -5.380 -9.406 13.818 1.00 92.56 178 ILE A N 1
ATOM 1280 C CA . ILE A 1 178 ? -4.635 -8.167 14.042 1.00 92.56 178 ILE A CA 1
ATOM 1281 C C . ILE A 1 178 ? -3.628 -8.353 15.173 1.00 92.56 178 ILE A C 1
ATOM 1283 O O . ILE A 1 178 ? -3.983 -8.758 16.273 1.00 92.56 178 ILE A O 1
ATOM 1287 N N . ARG A 1 179 ? -2.374 -7.974 14.929 1.00 94.12 179 ARG A N 1
ATOM 1288 C CA . ARG A 1 179 ? -1.368 -7.756 15.970 1.00 94.12 179 ARG A CA 1
ATOM 1289 C C . ARG A 1 179 ? -1.000 -6.281 16.018 1.00 94.12 179 ARG A C 1
ATOM 1291 O O . ARG A 1 179 ? -0.563 -5.721 15.008 1.00 94.12 179 ARG A O 1
ATOM 1298 N N . LEU A 1 180 ? -1.165 -5.665 17.181 1.00 90.38 180 LEU A N 1
ATOM 1299 C CA . LEU A 1 180 ? -0.995 -4.230 17.381 1.00 90.38 180 LEU A CA 1
ATOM 1300 C C . LEU A 1 180 ? 0.066 -3.957 18.438 1.00 90.38 180 LEU A C 1
ATOM 1302 O O . LEU A 1 180 ? -0.135 -4.286 19.603 1.00 90.38 180 LEU A O 1
ATOM 1306 N N . SER A 1 181 ? 1.137 -3.270 18.049 1.00 91.62 181 SER A N 1
ATOM 1307 C CA . SER A 1 181 ? 2.102 -2.685 18.978 1.00 91.62 181 SER A CA 1
ATOM 1308 C C . SER A 1 181 ? 2.172 -1.160 18.836 1.00 91.62 181 SER A C 1
ATOM 1310 O O . SER A 1 181 ? 1.763 -0.591 17.819 1.00 91.62 181 SER A O 1
ATOM 1312 N N . GLY A 1 182 ? 2.657 -0.473 19.872 1.00 92.44 182 GLY A N 1
ATOM 1313 C CA . GLY A 1 182 ? 2.797 0.990 19.885 1.00 92.44 182 GLY A CA 1
ATOM 1314 C C . GLY A 1 182 ? 1.514 1.727 20.275 1.00 92.44 182 GLY A C 1
ATOM 1315 O O . GLY A 1 182 ? 0.712 1.201 21.044 1.00 92.44 182 GLY A O 1
ATOM 1316 N N . THR A 1 183 ? 1.301 2.926 19.740 1.00 93.00 183 THR A N 1
ATOM 1317 C CA . THR A 1 183 ? 0.191 3.820 20.108 1.00 93.00 183 THR A CA 1
ATOM 1318 C C . THR A 1 183 ? -0.875 3.801 19.025 1.00 93.00 183 THR A C 1
ATOM 1320 O O . THR A 1 183 ? -0.619 4.191 17.889 1.00 93.00 183 THR A O 1
ATOM 1323 N N . ASN A 1 184 ? -2.082 3.328 19.336 1.00 92.19 184 ASN A N 1
ATOM 1324 C CA . ASN A 1 184 ? -3.119 3.187 18.312 1.00 92.19 184 ASN A CA 1
ATOM 1325 C C . ASN A 1 184 ? -4.474 3.723 18.781 1.00 92.19 184 ASN A C 1
ATOM 1327 O O . ASN A 1 184 ? -4.920 3.399 19.881 1.00 92.19 184 ASN A O 1
ATOM 1331 N N . VAL A 1 185 ? -5.144 4.472 17.904 1.00 93.38 185 VAL A N 1
ATOM 1332 C CA . VAL A 1 185 ? -6.559 4.850 18.020 1.00 93.38 185 VAL A CA 1
ATOM 1333 C C . VAL A 1 185 ? -7.332 4.077 16.961 1.00 93.38 185 VAL A C 1
ATOM 1335 O O . VAL A 1 185 ? -7.050 4.206 15.769 1.00 93.38 185 VAL A O 1
ATOM 1338 N N . ILE A 1 186 ? -8.265 3.226 17.384 1.00 90.94 186 ILE A N 1
ATOM 1339 C CA . ILE A 1 186 ? -8.843 2.193 16.521 1.00 90.94 186 ILE A CA 1
ATOM 1340 C C . ILE A 1 186 ? -10.362 2.176 16.630 1.00 90.94 186 ILE A C 1
ATOM 1342 O O . ILE A 1 186 ? -10.920 2.114 17.720 1.00 90.94 186 ILE A O 1
ATOM 1346 N N . SER A 1 187 ? -11.028 2.154 15.482 1.00 93.44 187 SER A N 1
ATOM 1347 C CA . SER A 1 187 ? -12.443 1.831 15.342 1.00 93.44 187 SER A CA 1
ATOM 1348 C C . SER A 1 187 ? -12.587 0.483 14.642 1.00 93.44 187 SER A C 1
ATOM 1350 O O . SER A 1 187 ? -12.097 0.312 13.526 1.00 93.44 187 SER A O 1
ATOM 1352 N N . LEU A 1 188 ? -13.284 -0.456 15.275 1.00 90.06 188 LEU A N 1
ATOM 1353 C CA . LEU A 1 188 ? -13.463 -1.823 14.791 1.00 90.06 188 LEU A CA 1
ATOM 1354 C C . LEU A 1 188 ? -14.938 -2.133 14.548 1.00 90.06 188 LEU A C 1
ATOM 1356 O O . LEU A 1 188 ? -15.792 -1.806 15.369 1.00 90.06 188 LEU A O 1
ATOM 1360 N N . SER A 1 189 ? -15.215 -2.796 13.429 1.00 92.44 189 SER A N 1
ATOM 1361 C CA . SER A 1 189 ? -16.522 -3.359 13.088 1.00 92.44 189 SER A CA 1
ATOM 1362 C C . SER A 1 189 ? -16.355 -4.724 12.414 1.00 92.44 189 SER A C 1
ATOM 1364 O O . SER A 1 189 ? -15.430 -4.912 11.622 1.00 92.44 189 SER A O 1
ATOM 1366 N N . GLY A 1 190 ? -17.238 -5.678 12.711 1.00 92.94 190 GLY A N 1
ATOM 1367 C CA . GLY A 1 190 ? -17.208 -7.023 12.122 1.00 92.94 190 GLY A CA 1
ATOM 1368 C C . GLY A 1 190 ? -16.639 -8.078 13.069 1.00 92.94 190 GLY A C 1
ATOM 1369 O O . GLY A 1 190 ? -16.991 -8.084 14.244 1.00 92.94 190 GLY A O 1
ATOM 1370 N N . THR A 1 191 ? -15.798 -8.978 12.554 1.00 92.75 191 THR A N 1
ATOM 1371 C CA . THR A 1 191 ? -15.251 -10.122 13.301 1.00 92.75 191 THR A CA 1
ATOM 1372 C C . THR A 1 191 ? -13.740 -9.998 13.412 1.00 92.75 191 THR A C 1
ATOM 1374 O O . THR A 1 191 ? -13.033 -10.109 12.409 1.00 92.75 191 THR A O 1
ATOM 1377 N N . ASN A 1 192 ? -13.228 -9.787 14.623 1.00 91.88 192 ASN A N 1
ATOM 1378 C CA . ASN A 1 192 ? -11.810 -9.511 14.835 1.00 91.88 192 ASN A CA 1
ATOM 1379 C C . ASN A 1 192 ? -11.193 -10.424 15.901 1.00 91.88 192 ASN A C 1
ATOM 1381 O O . ASN A 1 192 ? -11.758 -10.599 16.978 1.00 91.88 192 ASN A O 1
ATOM 1385 N N . VAL A 1 193 ? -9.994 -10.934 15.617 1.00 92.56 193 VAL A N 1
ATOM 1386 C CA . VAL A 1 193 ? -9.093 -11.563 16.597 1.00 92.56 193 VAL A CA 1
ATOM 1387 C C . VAL A 1 193 ? -7.866 -10.675 16.743 1.00 92.56 193 VAL A C 1
ATOM 1389 O O . VAL A 1 193 ? -7.215 -10.356 15.745 1.00 92.56 193 VAL A O 1
ATOM 1392 N N . ILE A 1 194 ? -7.578 -10.221 17.962 1.00 91.31 194 ILE A N 1
ATOM 1393 C CA . ILE A 1 194 ? -6.674 -9.095 18.193 1.00 91.31 194 ILE A CA 1
ATOM 1394 C C . ILE A 1 194 ? -5.692 -9.402 19.320 1.00 91.31 194 ILE A C 1
ATOM 1396 O O . ILE A 1 194 ? -6.104 -9.668 20.439 1.00 91.31 194 ILE A O 1
ATOM 1400 N N . SER A 1 195 ? -4.397 -9.271 19.041 1.00 92.69 195 SER A N 1
ATOM 1401 C CA . SER A 1 195 ? -3.326 -9.257 20.043 1.00 92.69 195 SER A CA 1
ATOM 1402 C C . SER A 1 195 ? -2.817 -7.827 20.247 1.00 92.69 195 SER A C 1
ATOM 1404 O O . SER A 1 195 ? -2.522 -7.122 19.271 1.00 92.69 195 SER A O 1
ATOM 1406 N N . LEU A 1 196 ? -2.740 -7.387 21.505 1.00 89.50 196 LEU A N 1
ATOM 1407 C CA . LEU A 1 196 ? -2.510 -5.996 21.896 1.00 89.50 196 LEU A CA 1
ATOM 1408 C C . LEU A 1 196 ? -1.255 -5.830 22.762 1.00 89.50 196 LEU A C 1
ATOM 1410 O O . LEU A 1 196 ? -1.156 -6.436 23.812 1.00 89.50 196 LEU A O 1
ATOM 1414 N N . SER A 1 197 ? -0.361 -4.904 22.400 1.00 90.31 197 SER A N 1
ATOM 1415 C CA . SER A 1 197 ? 0.718 -4.437 23.287 1.00 90.31 197 SER A CA 1
ATOM 1416 C C . SER A 1 197 ? 0.972 -2.931 23.171 1.00 90.31 197 SER A C 1
ATOM 1418 O O . SER A 1 197 ? 0.900 -2.355 22.084 1.00 90.31 197 SER A O 1
ATOM 1420 N N . GLY A 1 198 ? 1.269 -2.254 24.284 1.00 89.88 198 GLY A N 1
ATOM 1421 C CA . GLY A 1 198 ? 1.409 -0.788 24.351 1.00 89.88 198 GLY A CA 1
ATOM 1422 C C . GLY A 1 198 ? 0.066 -0.045 24.342 1.00 89.88 198 GLY A C 1
ATOM 1423 O O . GLY A 1 198 ? -0.993 -0.663 24.390 1.00 89.88 198 GLY A O 1
ATOM 1424 N N . THR A 1 199 ? 0.074 1.280 24.209 1.00 88.75 199 THR A N 1
ATOM 1425 C CA . THR A 1 199 ? -1.114 2.131 24.424 1.00 88.75 199 THR A CA 1
ATOM 1426 C C . THR A 1 199 ? -2.186 2.005 23.334 1.00 88.75 199 THR A C 1
ATOM 1428 O O . THR A 1 199 ? -1.882 2.055 22.135 1.00 88.75 199 THR A O 1
ATOM 1431 N N . LYS A 1 200 ? -3.459 1.856 23.729 1.00 90.00 200 LYS A N 1
ATOM 1432 C CA . LYS A 1 200 ? -4.604 1.712 22.813 1.00 90.00 200 LYS A CA 1
ATOM 1433 C C . LYS A 1 200 ? -5.808 2.526 23.272 1.00 90.00 200 LYS A C 1
ATOM 1435 O O . LYS A 1 200 ? -6.148 2.508 24.447 1.00 90.00 200 LYS A O 1
ATOM 1440 N N . VAL A 1 201 ? -6.495 3.144 22.316 1.00 91.81 201 VAL A N 1
ATOM 1441 C CA . VAL A 1 201 ? -7.868 3.641 22.464 1.00 91.81 201 VAL A CA 1
ATOM 1442 C C . VAL A 1 201 ? -8.708 2.929 21.414 1.00 91.81 201 VAL A C 1
ATOM 1444 O O . VAL A 1 201 ? -8.411 3.032 20.223 1.00 91.81 201 VAL A O 1
ATOM 1447 N N . ILE A 1 202 ? -9.711 2.158 21.838 1.00 90.06 202 ILE A N 1
ATOM 1448 C CA . ILE A 1 202 ? -10.444 1.251 20.948 1.00 90.06 202 ILE A CA 1
ATOM 1449 C C . ILE A 1 202 ? -11.951 1.479 21.072 1.00 90.06 202 ILE A C 1
ATOM 1451 O O . ILE A 1 202 ? -12.510 1.403 22.161 1.00 90.06 202 ILE A O 1
ATOM 1455 N N . ARG A 1 203 ? -12.613 1.706 19.934 1.00 91.81 203 ARG A N 1
ATOM 1456 C CA . ARG A 1 203 ? -14.072 1.708 19.791 1.00 91.81 203 ARG A CA 1
ATOM 1457 C C . ARG A 1 203 ? -14.515 0.439 19.072 1.00 91.81 203 ARG A C 1
ATOM 1459 O O . ARG A 1 203 ? -13.968 0.111 18.017 1.00 91.81 203 ARG A O 1
ATOM 1466 N N . LEU A 1 204 ? -15.510 -0.248 19.625 1.00 89.62 204 LEU A N 1
ATOM 1467 C CA . LEU A 1 204 ? -15.908 -1.587 19.194 1.00 89.62 204 LEU A CA 1
ATOM 1468 C C . LEU A 1 204 ? -17.344 -1.644 18.682 1.00 89.62 204 LEU A C 1
ATOM 1470 O O . LEU A 1 204 ? -18.245 -1.016 19.227 1.00 89.62 204 LEU A O 1
ATOM 1474 N N . SER A 1 205 ? -17.535 -2.456 17.649 1.00 90.50 205 SER A N 1
ATOM 1475 C CA . SER A 1 205 ? -18.819 -2.951 17.168 1.00 90.50 205 SER A CA 1
ATOM 1476 C C . SER A 1 205 ? -18.611 -4.351 16.575 1.00 90.50 205 SER A C 1
ATOM 1478 O O . SER A 1 205 ? -17.563 -4.628 15.986 1.00 90.50 205 SER A O 1
ATOM 1480 N N . GLY A 1 206 ? -19.582 -5.250 16.737 1.00 90.94 206 GLY A N 1
ATOM 1481 C CA . GLY A 1 206 ? -19.482 -6.644 16.286 1.00 90.94 206 GLY A CA 1
ATOM 1482 C C . GLY A 1 206 ? -18.724 -7.563 17.252 1.00 90.94 206 GLY A C 1
ATOM 1483 O O . GLY A 1 206 ? -18.612 -7.286 18.446 1.00 90.94 206 GLY A O 1
ATOM 1484 N N . THR A 1 207 ? -18.208 -8.674 16.732 1.00 91.62 207 THR A N 1
ATOM 1485 C CA . THR A 1 207 ? -17.577 -9.751 17.507 1.00 91.62 207 THR A CA 1
ATOM 1486 C C . THR A 1 207 ? -16.067 -9.546 17.582 1.00 91.62 207 THR A C 1
ATOM 1488 O O . THR A 1 207 ? -15.380 -9.543 16.561 1.00 91.62 207 THR A O 1
ATOM 1491 N N . ASN A 1 208 ? -15.527 -9.400 18.791 1.00 91.19 208 ASN A N 1
ATOM 1492 C CA . ASN A 1 208 ? -14.108 -9.125 19.001 1.00 91.19 208 ASN A CA 1
ATOM 1493 C C . ASN A 1 208 ? -13.539 -10.055 20.077 1.00 91.19 208 ASN A C 1
ATOM 1495 O O . ASN A 1 208 ? -14.107 -10.157 21.160 1.00 91.19 208 ASN A O 1
ATOM 1499 N N . VAL A 1 209 ? -12.411 -10.697 19.781 1.00 92.38 209 VAL A N 1
ATOM 1500 C CA . VAL A 1 209 ? -11.637 -11.513 20.726 1.00 92.38 209 VAL A CA 1
ATOM 1501 C C . VAL A 1 209 ? -10.274 -10.859 20.916 1.00 92.38 209 VAL A C 1
ATOM 1503 O O . VAL A 1 209 ? -9.601 -10.549 19.930 1.00 92.38 209 VAL A O 1
ATOM 1506 N N . PHE A 1 210 ? -9.869 -10.657 22.170 1.00 88.88 210 PHE A N 1
ATOM 1507 C CA . PHE A 1 210 ? -8.619 -9.986 22.524 1.00 88.88 210 PHE A CA 1
ATOM 1508 C C . PHE A 1 210 ? -7.668 -10.912 23.277 1.00 88.88 210 PHE A C 1
ATOM 1510 O O . PHE A 1 210 ? -8.095 -11.690 24.126 1.00 88.88 210 PHE A O 1
ATOM 1517 N N . SER A 1 211 ? -6.377 -10.760 23.006 1.00 89.00 211 SER A N 1
ATOM 1518 C CA . SER A 1 211 ? -5.285 -11.240 23.843 1.00 89.00 211 SER A CA 1
ATOM 1519 C C . SER A 1 211 ? -4.326 -10.084 24.143 1.00 89.00 211 SER A C 1
ATOM 1521 O O . SER A 1 211 ? -4.136 -9.189 23.309 1.00 89.00 211 SER A O 1
ATOM 1523 N N . LEU A 1 212 ? -3.735 -10.104 25.335 1.00 82.88 212 LEU A N 1
ATOM 1524 C CA . LEU A 1 212 ? -2.734 -9.141 25.804 1.00 82.88 212 LEU A CA 1
ATOM 1525 C C . LEU A 1 212 ? -1.329 -9.744 25.691 1.00 82.88 212 LEU A C 1
ATOM 1527 O O . LEU A 1 212 ? -1.232 -10.988 25.789 1.00 82.88 212 LEU A O 1
#

Solvent-accessible surface area (backbone atoms only — not comparable to full-atom values): 9418 Å² total; per-residue (Å²): 126,52,76,55,74,48,83,48,80,51,78,54,83,56,77,45,53,41,42,41,39,40,48,37,45,42,45,42,41,44,49,35,45,41,41,41,41,43,46,37,45,41,41,41,39,44,46,36,44,40,42,43,41,48,55,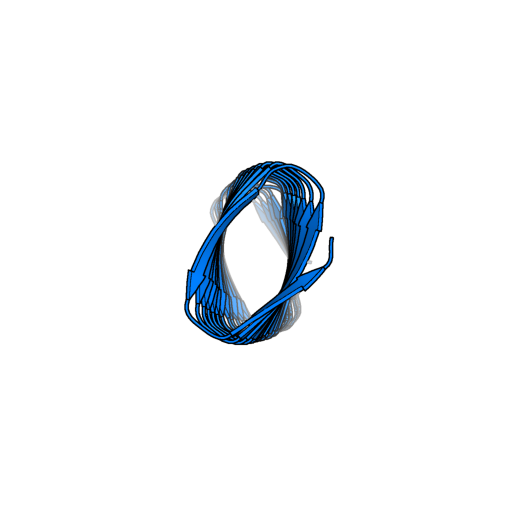38,43,40,44,38,40,44,46,33,45,42,42,38,71,32,44,38,42,41,40,43,38,38,44,36,41,39,47,40,38,48,48,32,46,39,42,42,36,40,43,35,41,41,38,41,36,39,43,37,38,42,38,39,41,40,42,35,40,37,38,41,36,38,41,36,41,39,42,38,39,40,40,38,40,40,39,42,37,39,40,35,39,38,38,42,37,38,41,36,42,39,38,42,38,38,42,36,43,38,39,39,40,40,44,37,43,39,40,42,36,37,43,37,42,39,42,42,38,40,41,37,41,37,39,42,38,39,42,37,41,37,39,43,34,38,41,37,42,36,39,51,42,75,54,76,45,78,46,83,44,74,51,76,46,80,46,115

Radius of gyration: 20.55 Å; Cα contacts (8 Å, |Δi|>4): 660; chains: 1; bounding box: 41×28×61 Å

Secondary structure (DSSP, 8-state):
-EEEESSEEEEEES-EEEEEESSEEEEEESSEEEEEESSEEEEEESSEEEEEESSEEEEEESSEEEEE-S-EEEEEESSEEEEEES-EEEEEESEEEEEEEEEEEEEE-SEEEEEEEEEEEEEEEEEEEEEEEEEEEEEEEEEEEEEEEEEEEEEE-SEEEEEEEEEEEEEEEEEEEEEE-SEEEEEEEEEEEEEE-S-EEEEE-SEEEEE-

pLDDT: mean 78.32, std 14.87, range [50.66, 96.06]